Protein AF-0000000072780002 (afdb_homodimer)

Sequence (198 aa):
MPEMTENETPTKKQHRKKNRETHNAVERHRKKKINAGINRIGELIPCSPALKQSKNMILDQAFKYITELKRQNDELLQIMLDRFYSTWIFQLGESRERIMPEMTENETPTKKQHRKKNRETHNAVERHRKKKINAGINRIGELIPCSPALKQSKNMILDQAFKYITELKRQNDELLQIMLDRFYSTWIFQLGESRERI

Radius of gyration: 30.8 Å; Cα contacts (8 Å, |Δi|>4): 95; chains: 2; bounding box: 39×111×78 Å

InterPro domains:
  IPR011598 Myc-type, basic helix-loop-helix (bHLH) domain [PF00010] (20-70)
  IPR011598 Myc-type, basic helix-loop-helix (bHLH) domain [PS50888] (18-69)
  IPR011598 Myc-type, basic helix-loop-helix (bHLH) domain [SM00353] (24-75)
  IPR036638 Helix-loop-helix DNA-binding domain superfamily [G3DSA:4.10.280.10] (17-84)
  IPR036638 Helix-loop-helix DNA-binding domain superfamily [SSF47459] (10-78)
  IPR048064 Upstream transcription factor 3, basic helix-loop-helix domain [cd18910] (15-78)
  IPR053252 Epithelial-mesenchymal transition regulator [PTHR46970] (1-77)

Foldseek 3Di:
DPPPPPPQDPVRVVVVVVVVVVVVVVVVVVVVVVVVVLVVLLVVQVVRPVVPDDSVVSVVSSVVVVVVVVVVVVVVVVVVVVVVVVVVVVVVVVVVVVD/DPPPPPPQDPVRVVVVVVVVVVVVVVVVVVVVVVVVVLVVLLVVQVVRPVVPDDSVVSVVSSVVVVVVVVVVVVVVVVVVVVVVVVVVVVVVVVVVVVD

Secondary structure (DSSP, 8-state):
---------HHHHHHHHHHHHHHHHHHHHHHHHHHHHHHHHHHHSTT--GGGS-HHHHHHHHHHHHHHHHHHHHHHHHHHHHHHHHHHHHHHHHHHHT-/---------HHHHHHHHHHHHHHHHHHHHHHHHHHHHHHHHHHHSTT--GGG--HHHHHHHHHHHHHHHHHHHHHHHHHHHHHHHHHHHHHHHHHHHT-

pLDDT: mean 85.34, std 14.93, range [43.28, 97.69]

Structure (mmCIF, N/CA/C/O backbone):
data_AF-0000000072780002-model_v1
#
loop_
_entity.id
_entity.type
_entity.pdbx_description
1 polymer 'Upstream transcription factor family member 3'
#
loop_
_atom_site.group_PDB
_atom_site.id
_atom_site.type_symbol
_atom_site.label_atom_id
_atom_site.label_alt_id
_atom_site.label_comp_id
_atom_site.label_asym_id
_atom_site.label_entity_id
_atom_site.label_seq_id
_atom_site.pdbx_PDB_ins_code
_atom_site.Cartn_x
_atom_site.Cartn_y
_atom_site.Cartn_z
_atom_site.occupancy
_atom_site.B_iso_or_equiv
_atom_site.auth_seq_id
_atom_site.auth_comp_id
_atom_site.auth_asym_id
_atom_site.auth_atom_id
_atom_site.pdbx_PDB_model_num
ATOM 1 N N . MET A 1 1 ? 4.992 40.312 42.844 1 43.34 1 MET A N 1
ATOM 2 C CA . MET A 1 1 ? 5.801 40.781 41.719 1 43.34 1 MET A CA 1
ATOM 3 C C . MET A 1 1 ? 5.039 40.625 40.406 1 43.34 1 MET A C 1
ATOM 5 O O . MET A 1 1 ? 4.449 39.562 40.125 1 43.34 1 MET A O 1
ATOM 9 N N . PRO A 1 2 ? 4.43 41.656 39.75 1 52.88 2 PRO A N 1
ATOM 10 C CA . PRO A 1 2 ? 3.607 41.438 38.531 1 52.88 2 PRO A CA 1
ATOM 11 C C . PRO A 1 2 ? 4.258 40.5 37.531 1 52.88 2 PRO A C 1
ATOM 13 O O . PRO A 1 2 ? 5.48 40.344 37.531 1 52.88 2 PRO A O 1
ATOM 16 N N . GLU A 1 3 ? 3.75 39.406 37.156 1 48.47 3 GLU A N 1
ATOM 17 C CA . GLU A 1 3 ? 4.25 38.531 36.094 1 48.47 3 GLU A CA 1
ATOM 18 C C . GLU A 1 3 ? 4.758 39.312 34.906 1 48.47 3 GLU A C 1
ATOM 20 O O . GLU A 1 3 ? 3.982 40 34.219 1 48.47 3 GLU A O 1
ATOM 25 N N . MET A 1 4 ? 5.883 40.125 34.906 1 49.5 4 MET A N 1
ATOM 26 C CA . MET A 1 4 ? 6.527 41.031 33.969 1 49.5 4 MET A CA 1
ATOM 27 C C . MET A 1 4 ? 6.465 40.469 32.562 1 49.5 4 MET A C 1
ATOM 29 O O . MET A 1 4 ? 6.898 39.344 32.312 1 49.5 4 MET A O 1
ATOM 33 N N . THR A 1 5 ? 5.41 40.594 31.812 1 55.03 5 THR A N 1
ATOM 34 C CA . THR A 1 5 ? 5.414 40.375 30.375 1 55.03 5 THR A CA 1
ATOM 35 C C . THR A 1 5 ? 6.797 40.625 29.781 1 55.03 5 THR A C 1
ATOM 37 O O . THR A 1 5 ? 7.258 41.781 29.734 1 55.03 5 THR A O 1
ATOM 40 N N . GLU A 1 6 ? 7.84 40.031 30.234 1 56.16 6 GLU A N 1
ATOM 41 C CA . GLU A 1 6 ? 9.234 40.188 29.828 1 56.16 6 GLU A CA 1
ATOM 42 C C . GLU A 1 6 ? 9.344 40.5 28.344 1 56.16 6 GLU A C 1
ATOM 44 O O . GLU A 1 6 ? 8.836 39.781 27.5 1 56.16 6 GLU A O 1
ATOM 49 N N . ASN A 1 7 ? 9.188 41.688 27.906 1 61.66 7 ASN A N 1
ATOM 50 C CA . ASN A 1 7 ? 9.453 42.281 26.594 1 61.66 7 ASN A CA 1
ATOM 51 C C . ASN A 1 7 ? 10.625 41.562 25.906 1 61.66 7 ASN A C 1
ATOM 53 O O . ASN A 1 7 ? 11.758 41.625 26.406 1 61.66 7 ASN A O 1
ATOM 57 N N . GLU A 1 8 ? 10.477 40.594 25.438 1 71.56 8 GLU A N 1
ATOM 58 C CA . GLU A 1 8 ? 11.539 39.938 24.688 1 71.56 8 GLU A CA 1
ATOM 59 C C . GLU A 1 8 ? 12.336 40.906 23.844 1 71.56 8 GLU A C 1
ATOM 61 O O . GLU A 1 8 ? 11.773 41.844 23.266 1 71.56 8 GLU A O 1
ATOM 66 N N . THR A 1 9 ? 13.594 41.031 24.125 1 80.94 9 THR A N 1
ATOM 67 C CA . THR A 1 9 ? 14.5 41.844 23.344 1 80.94 9 THR A CA 1
ATOM 68 C C . THR A 1 9 ? 14.25 41.656 21.844 1 80.94 9 THR A C 1
ATOM 70 O O . THR A 1 9 ? 13.836 40.562 21.422 1 80.94 9 THR A O 1
ATOM 73 N N . PRO A 1 10 ? 14.242 42.719 21.125 1 87.38 10 PRO A N 1
ATOM 74 C CA . PRO A 1 10 ? 14.055 42.594 19.688 1 87.38 10 PRO A CA 1
ATOM 75 C C . PRO A 1 10 ? 14.852 41.469 19.062 1 87.38 10 PRO A C 1
ATOM 77 O O . PRO A 1 10 ? 14.383 40.812 18.125 1 87.38 10 PRO A O 1
ATOM 80 N N . THR A 1 11 ? 16.141 41.281 19.531 1 83.19 11 THR A N 1
ATOM 81 C CA . THR A 1 11 ? 16.969 40.188 19.016 1 83.19 11 THR A CA 1
ATOM 82 C C . THR A 1 11 ? 16.359 38.844 19.328 1 83.19 11 THR A C 1
ATOM 84 O O . THR A 1 11 ? 16.344 37.938 18.469 1 83.19 11 THR A O 1
ATOM 87 N N . LYS A 1 12 ? 15.922 38.812 20.547 1 86.44 12 LYS A N 1
ATOM 88 C CA . LYS A 1 12 ? 15.312 37.531 20.953 1 86.44 12 LYS A CA 1
ATOM 89 C C . LYS A 1 12 ? 14.039 37.281 20.156 1 86.44 12 LYS A C 1
ATOM 91 O O . LYS A 1 12 ? 13.766 36.125 19.781 1 86.44 12 LYS A O 1
ATOM 96 N N . LYS A 1 13 ? 13.367 38.312 19.875 1 87.38 13 LYS A N 1
ATOM 97 C CA . LYS A 1 13 ? 12.156 38.188 19.078 1 87.38 13 LYS A CA 1
ATOM 98 C C . LYS A 1 13 ? 12.469 37.75 17.656 1 87.38 13 LYS A C 1
ATOM 100 O O . LYS A 1 13 ? 11.766 36.906 17.078 1 87.38 13 LYS A O 1
ATOM 105 N N . GLN A 1 14 ? 13.562 38.281 17.047 1 89.5 14 GLN A N 1
ATOM 106 C CA . GLN A 1 14 ? 13.992 37.938 15.695 1 89.5 14 GLN A CA 1
ATOM 107 C C . GLN A 1 14 ? 14.438 36.469 15.625 1 89.5 14 GLN A C 1
ATOM 109 O O . GLN A 1 14 ? 14.164 35.781 14.641 1 89.5 14 GLN A O 1
ATOM 114 N N . HIS A 1 15 ? 15.109 36.031 16.641 1 89.56 15 HIS A N 1
ATOM 115 C CA . HIS A 1 15 ? 15.562 34.656 16.688 1 89.56 15 HIS A CA 1
ATOM 116 C C . HIS A 1 15 ? 14.375 33.688 16.75 1 89.56 15 HIS A C 1
ATOM 118 O O . HIS A 1 15 ? 14.383 32.656 16.094 1 89.56 15 HIS A O 1
ATOM 124 N N . ARG A 1 16 ? 13.523 34 17.484 1 92.38 16 ARG A N 1
ATOM 125 C CA . ARG A 1 16 ? 12.336 33.156 17.609 1 92.38 16 ARG A CA 1
ATOM 126 C C . ARG A 1 16 ? 11.594 33.062 16.281 1 92.38 16 ARG A C 1
ATOM 128 O O . ARG A 1 16 ? 11.102 32 15.914 1 92.38 16 ARG A O 1
ATOM 135 N N . LYS A 1 17 ? 11.57 34.188 15.688 1 93.06 17 LYS A N 1
ATOM 136 C CA . LYS A 1 17 ? 10.898 34.219 14.391 1 93.06 17 LYS A CA 1
ATOM 137 C C . LYS A 1 17 ? 11.625 33.312 13.391 1 93.06 17 LYS A C 1
ATOM 139 O O . LYS A 1 17 ? 10.984 32.562 12.648 1 93.06 17 LYS A O 1
ATOM 144 N N . LYS A 1 18 ? 12.805 33.375 13.352 1 94.31 18 LYS A N 1
ATOM 145 C CA . LYS A 1 18 ? 13.602 32.562 12.438 1 94.31 18 LYS A CA 1
ATOM 146 C C . LYS A 1 18 ? 13.445 31.078 12.742 1 94.31 18 LYS A C 1
ATOM 148 O O . LYS A 1 18 ? 13.32 30.25 11.828 1 94.31 18 LYS A O 1
ATOM 153 N N . ASN A 1 19 ? 13.477 30.688 13.906 1 94.5 19 ASN A N 1
ATOM 154 C CA . ASN A 1 19 ? 13.297 29.297 14.328 1 94.5 19 ASN A CA 1
ATOM 155 C C . ASN A 1 19 ? 11.93 28.766 13.922 1 94.5 19 ASN A C 1
ATOM 157 O O . ASN A 1 19 ? 11.82 27.609 13.492 1 94.5 19 ASN A O 1
ATOM 161 N N . ARG A 1 20 ? 10.992 29.688 14.117 1 95.56 20 ARG A N 1
ATOM 162 C CA . ARG A 1 20 ? 9.633 29.312 13.75 1 95.56 20 ARG A CA 1
ATOM 163 C C . ARG A 1 20 ? 9.531 29.031 12.25 1 95.56 20 ARG A C 1
ATOM 165 O O . ARG A 1 20 ? 8.875 28.062 11.836 1 95.56 20 ARG A O 1
ATOM 172 N N . GLU A 1 21 ? 10.07 29.797 11.508 1 96.31 21 GLU A N 1
ATOM 173 C CA . GLU A 1 21 ? 10.07 29.641 10.055 1 96.31 21 GLU A CA 1
ATOM 174 C C . GLU A 1 21 ? 10.758 28.344 9.633 1 96.31 21 GLU A C 1
ATOM 176 O O . GLU A 1 21 ? 10.281 27.656 8.734 1 96.31 21 GLU A O 1
ATOM 181 N N . THR A 1 22 ? 11.828 28.031 10.227 1 97 22 THR A N 1
ATOM 182 C CA . THR A 1 22 ? 12.547 26.797 9.945 1 97 22 THR A CA 1
ATOM 183 C C . THR A 1 22 ? 11.695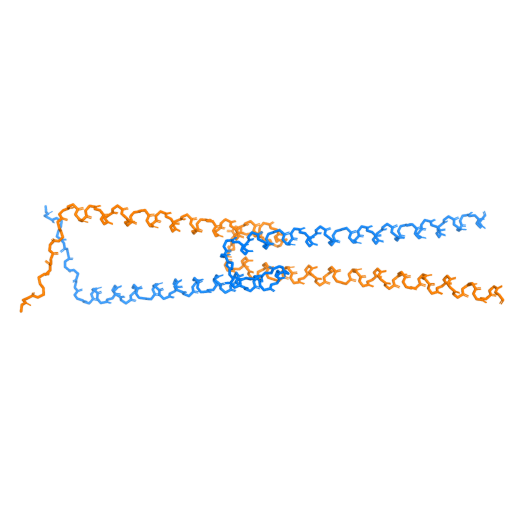 25.578 10.281 1 97 22 THR A C 1
ATOM 185 O O . THR A 1 22 ? 11.625 24.625 9.508 1 97 22 THR A O 1
ATOM 188 N N . HIS A 1 23 ? 11.102 25.562 11.422 1 97 23 HIS A N 1
ATOM 189 C CA . HIS A 1 23 ? 10.227 24.469 11.844 1 97 23 HIS A CA 1
ATOM 190 C C . HIS A 1 23 ? 9.07 24.281 10.867 1 97 23 HIS A C 1
ATOM 192 O O . HIS A 1 23 ? 8.758 23.156 10.477 1 97 23 HIS A O 1
ATOM 198 N N . ASN A 1 24 ? 8.531 25.422 10.523 1 97.12 24 ASN A N 1
ATOM 199 C CA . ASN A 1 24 ? 7.426 25.375 9.578 1 97.12 24 ASN A CA 1
ATOM 200 C C . ASN A 1 24 ? 7.852 24.766 8.242 1 97.12 24 ASN A C 1
ATOM 202 O O . ASN A 1 24 ? 7.102 24 7.641 1 97.12 24 ASN A O 1
ATOM 206 N N . ALA A 1 25 ? 8.969 25.109 7.828 1 97.69 25 ALA A N 1
ATOM 207 C CA . ALA A 1 25 ? 9.5 24.578 6.578 1 97.69 25 ALA A CA 1
ATOM 208 C C . ALA A 1 25 ? 9.688 23.062 6.668 1 97.69 25 ALA A C 1
ATOM 210 O O . ALA A 1 25 ? 9.406 22.328 5.715 1 97.69 25 ALA A O 1
ATOM 211 N N . VAL A 1 26 ? 10.242 22.531 7.75 1 97.44 26 VAL A N 1
ATOM 212 C CA . VAL A 1 26 ? 10.461 21.109 7.977 1 97.44 26 VAL A CA 1
ATOM 213 C C . VAL A 1 26 ? 9.125 20.359 7.957 1 97.44 26 VAL A C 1
ATOM 215 O O . VAL A 1 26 ? 9 19.312 7.336 1 97.44 26 VAL A O 1
ATOM 218 N N . GLU A 1 27 ? 8.148 20.922 8.5 1 96.19 27 GLU A N 1
ATOM 219 C CA . GLU A 1 27 ? 6.824 20.312 8.555 1 96.19 27 GLU A CA 1
ATOM 220 C C . GLU A 1 27 ? 6.172 20.297 7.176 1 96.19 27 GLU A C 1
ATOM 222 O O . GLU A 1 27 ? 5.504 19.328 6.812 1 96.19 27 GLU A O 1
ATOM 227 N N . ARG A 1 28 ? 6.348 21.406 6.438 1 97 28 ARG A N 1
ATOM 228 C CA . ARG A 1 28 ? 5.848 21.438 5.066 1 97 28 ARG A CA 1
ATOM 229 C C . ARG A 1 28 ? 6.477 20.344 4.219 1 97 28 ARG A C 1
ATOM 231 O O . ARG A 1 28 ? 5.797 19.703 3.414 1 97 28 ARG A O 1
ATOM 238 N N . HIS A 1 29 ? 7.699 20.109 4.484 1 97.44 29 HIS A N 1
ATOM 239 C CA . HIS A 1 29 ? 8.422 19.078 3.75 1 97.44 29 HIS A CA 1
ATOM 240 C C . HIS A 1 29 ? 7.918 17.688 4.113 1 97.44 29 HIS A C 1
ATOM 242 O O . HIS A 1 29 ? 7.727 16.844 3.238 1 97.44 29 HIS A O 1
ATOM 248 N N . ARG A 1 30 ? 7.785 17.359 5.293 1 96.12 30 ARG A N 1
ATOM 249 C CA . ARG A 1 30 ? 7.27 16.078 5.766 1 96.12 30 ARG A CA 1
ATOM 250 C C . ARG A 1 30 ? 5.895 15.781 5.172 1 96.12 30 ARG A C 1
ATOM 252 O O . ARG A 1 30 ? 5.641 14.68 4.688 1 96.12 30 ARG A O 1
ATOM 259 N N . LYS A 1 31 ? 5.039 16.859 5.211 1 96.12 31 LYS A N 1
ATOM 260 C CA . LYS A 1 31 ? 3.693 16.703 4.668 1 96.12 31 LYS A CA 1
ATOM 261 C C . LYS A 1 31 ? 3.736 16.391 3.178 1 96.12 31 LYS A C 1
ATOM 263 O O . LYS A 1 31 ? 2.977 15.547 2.695 1 96.12 31 LYS A O 1
ATOM 268 N N . LYS A 1 32 ? 4.582 17.047 2.473 1 97.38 32 LYS A N 1
ATOM 269 C CA . LYS A 1 32 ? 4.738 16.828 1.038 1 97.38 32 LYS A CA 1
ATOM 270 C C . LYS A 1 32 ? 5.191 15.391 0.752 1 97.38 32 LYS A C 1
ATOM 272 O O . LYS A 1 32 ? 4.707 14.758 -0.189 1 97.38 32 LYS A O 1
ATOM 277 N N . LYS A 1 33 ? 6.082 14.883 1.592 1 96.75 33 LYS A N 1
ATOM 278 C CA . LYS A 1 33 ? 6.598 13.531 1.419 1 96.75 33 LYS A CA 1
ATOM 279 C C . LYS A 1 33 ? 5.508 12.492 1.649 1 96.75 33 LYS A C 1
ATOM 281 O O . LYS A 1 33 ? 5.398 11.516 0.898 1 96.75 33 LYS A O 1
ATOM 286 N N . ILE A 1 34 ? 4.82 12.703 2.598 1 96.62 34 ILE A N 1
ATOM 287 C CA . ILE A 1 34 ? 3.729 11.789 2.922 1 96.62 34 ILE A CA 1
ATOM 288 C C . ILE A 1 34 ? 2.713 11.773 1.781 1 96.62 34 ILE A C 1
ATOM 290 O O . ILE A 1 34 ? 2.273 10.703 1.35 1 96.62 34 ILE A O 1
ATOM 294 N N . ASN A 1 35 ? 2.381 13.008 1.345 1 94.88 35 ASN A N 1
ATOM 295 C CA . ASN A 1 35 ? 1.44 13.117 0.236 1 94.88 35 ASN A CA 1
ATOM 296 C C . ASN A 1 35 ? 1.968 12.422 -1.019 1 94.88 35 ASN A C 1
ATOM 298 O O . ASN A 1 35 ? 1.218 11.742 -1.716 1 94.88 35 ASN A O 1
ATOM 302 N N . ALA A 1 36 ? 3.178 12.594 -1.286 1 96.38 36 ALA A N 1
ATOM 303 C CA . ALA A 1 36 ? 3.805 11.961 -2.445 1 96.38 36 ALA A CA 1
ATOM 304 C C . ALA A 1 36 ? 3.789 10.445 -2.32 1 96.38 36 ALA A C 1
ATOM 306 O O . ALA A 1 36 ? 3.535 9.734 -3.299 1 96.38 36 ALA A O 1
ATOM 307 N N . GLY A 1 37 ? 4.074 9.992 -1.11 1 95.88 37 GLY A N 1
ATOM 308 C CA . GLY A 1 37 ? 4.051 8.562 -0.867 1 95.88 37 GLY A CA 1
ATOM 309 C C . GLY A 1 37 ? 2.686 7.941 -1.085 1 95.88 37 GLY A C 1
ATOM 310 O O . GLY A 1 37 ? 2.568 6.887 -1.715 1 95.88 37 GLY A O 1
ATOM 311 N N . ILE A 1 38 ? 1.729 8.57 -0.625 1 95.69 38 ILE A N 1
ATOM 312 C CA . ILE A 1 38 ? 0.366 8.07 -0.787 1 95.69 38 ILE A CA 1
ATOM 313 C C . ILE A 1 38 ? -0.006 8.062 -2.268 1 95.69 38 ILE A C 1
ATOM 315 O O . ILE A 1 38 ? -0.593 7.094 -2.76 1 95.69 38 ILE A O 1
ATOM 319 N N . ASN A 1 39 ? 0.319 9.125 -2.965 1 92.94 39 ASN A N 1
ATOM 320 C CA . ASN A 1 39 ? 0.003 9.219 -4.387 1 92.94 39 ASN A CA 1
ATOM 321 C C . ASN A 1 39 ? 0.699 8.125 -5.188 1 92.94 39 ASN A C 1
ATOM 323 O O . ASN A 1 39 ? 0.11 7.555 -6.109 1 92.94 39 ASN A O 1
ATOM 327 N N . ARG A 1 40 ? 1.939 7.848 -4.855 1 93.56 40 ARG A N 1
ATOM 328 C CA . ARG A 1 40 ? 2.691 6.793 -5.527 1 93.56 40 ARG A CA 1
ATOM 329 C C . ARG A 1 40 ? 2.004 5.441 -5.371 1 93.56 40 ARG A C 1
ATOM 331 O O . ARG A 1 40 ? 1.935 4.66 -6.32 1 93.56 40 ARG A O 1
ATOM 338 N N . ILE A 1 41 ? 1.54 5.258 -4.207 1 94.75 41 ILE A N 1
ATOM 339 C CA . ILE A 1 41 ? 0.829 4.016 -3.936 1 94.75 41 ILE A CA 1
ATOM 340 C C . ILE A 1 41 ? -0.475 3.979 -4.73 1 94.75 41 ILE A C 1
ATOM 342 O O . ILE A 1 41 ? -0.866 2.93 -5.246 1 94.75 41 ILE A O 1
ATOM 346 N N . GLY A 1 42 ? -1.11 5.133 -4.762 1 93.75 42 GLY A N 1
ATOM 347 C CA . GLY A 1 42 ? -2.336 5.238 -5.535 1 93.75 42 GLY A CA 1
ATOM 348 C C . GLY A 1 42 ? -2.154 4.863 -6.996 1 93.75 42 GLY A C 1
ATOM 349 O O . GLY A 1 42 ? -3.08 4.359 -7.633 1 93.75 42 GLY A O 1
ATOM 350 N N . GLU A 1 43 ? -1.044 5.047 -7.562 1 92.44 43 GLU A N 1
ATOM 351 C CA . GLU A 1 43 ? -0.748 4.758 -8.961 1 92.44 43 GLU A CA 1
ATOM 3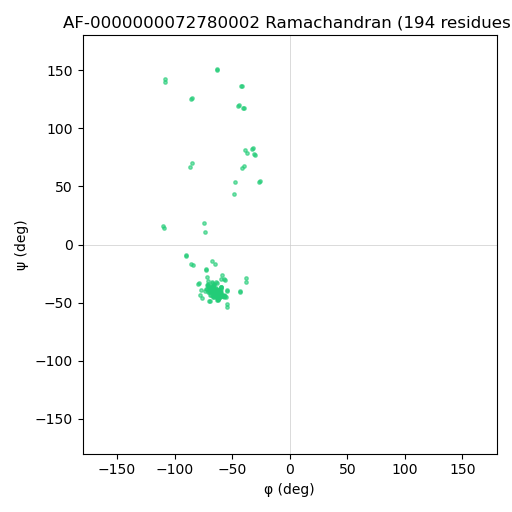52 C C . GLU A 1 43 ? -0.639 3.258 -9.203 1 92.44 43 GLU A C 1
ATOM 354 O O . GLU A 1 43 ? -0.769 2.795 -10.344 1 92.44 43 GLU A O 1
ATOM 359 N N . LEU A 1 44 ? -0.376 2.484 -8.164 1 92.19 44 LEU A N 1
ATOM 360 C CA . LEU A 1 44 ? -0.188 1.045 -8.297 1 92.19 44 LEU A CA 1
ATOM 361 C C . LEU A 1 44 ? -1.528 0.317 -8.281 1 92.19 44 LEU A C 1
ATOM 363 O O . LEU A 1 44 ? -1.609 -0.854 -8.656 1 92.19 44 LEU A O 1
ATOM 367 N N . ILE A 1 45 ? -2.523 1.037 -7.793 1 90.38 45 ILE A N 1
ATOM 368 C CA . ILE A 1 45 ? -3.811 0.383 -7.586 1 90.38 45 ILE A CA 1
ATOM 369 C C . ILE A 1 45 ? -4.617 0.404 -8.883 1 90.38 45 ILE A C 1
ATOM 371 O O . ILE A 1 45 ? -4.691 1.434 -9.555 1 90.38 45 ILE A O 1
ATOM 375 N N . PRO A 1 46 ? -5.098 -0.812 -9.375 1 83.75 46 PRO A N 1
ATOM 376 C CA . PRO A 1 46 ? -5.797 -0.91 -10.656 1 83.75 46 PRO A CA 1
ATOM 377 C C . PRO A 1 46 ? -6.992 0.037 -10.75 1 83.75 46 PRO A C 1
ATOM 379 O O . PRO A 1 46 ? -7.32 0.517 -11.836 1 83.75 46 PRO A O 1
ATOM 382 N N . CYS A 1 47 ? -7.934 0.077 -9.906 1 66.06 47 CYS A N 1
ATOM 383 C CA . CYS A 1 47 ? -9.117 0.914 -10.086 1 66.06 47 CYS A CA 1
ATOM 384 C C . CYS A 1 47 ? -8.789 2.379 -9.828 1 66.06 47 CYS A C 1
ATOM 386 O O . CYS A 1 47 ? -9.672 3.162 -9.469 1 66.06 47 CYS A O 1
ATOM 388 N N . SER A 1 48 ? -7.516 2.896 -9.828 1 59.41 48 SER A N 1
ATOM 389 C CA . SER A 1 48 ? -7.336 4.094 -9.016 1 59.41 48 SER A CA 1
ATOM 390 C C . SER A 1 48 ? -7.711 5.352 -9.789 1 59.41 48 SER A C 1
ATOM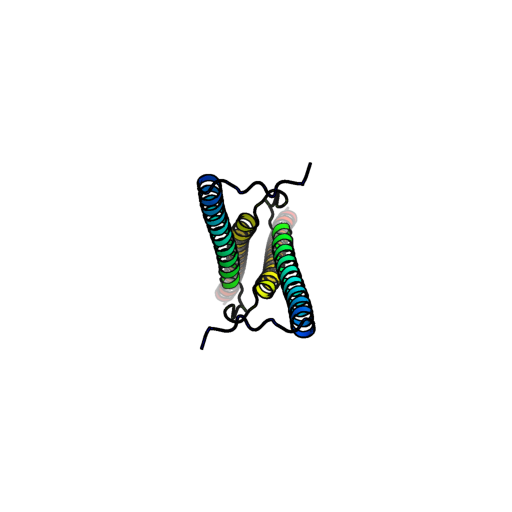 392 O O . SER A 1 48 ? -7.051 5.703 -10.773 1 59.41 48 SER A O 1
ATOM 394 N N . PRO A 1 49 ? -8.914 5.844 -10.219 1 60.5 49 PRO A N 1
ATOM 395 C CA . PRO A 1 49 ? -9.008 7.27 -10.547 1 60.5 49 PRO A CA 1
ATOM 396 C C . PRO A 1 49 ? -8.414 8.164 -9.461 1 60.5 49 PRO A C 1
ATOM 398 O O . PRO A 1 49 ? -8.961 9.227 -9.156 1 60.5 49 PRO A O 1
ATOM 401 N N . ALA A 1 50 ? -7.285 7.766 -8.977 1 56.78 50 ALA A N 1
ATOM 402 C CA . ALA A 1 50 ? -6.641 8.375 -7.812 1 56.78 50 ALA A CA 1
ATOM 403 C C . ALA A 1 50 ? -6.828 9.891 -7.812 1 56.78 50 ALA A C 1
ATOM 405 O O . ALA A 1 50 ? -6.934 10.508 -6.75 1 56.78 50 ALA A O 1
ATOM 406 N N . LEU A 1 51 ? -6.879 10.414 -9.047 1 59.25 51 LEU A N 1
ATOM 407 C CA . LEU A 1 51 ? -6.875 11.867 -9.078 1 59.25 51 LEU A CA 1
ATOM 408 C C . LEU A 1 51 ? -8.055 12.43 -8.297 1 59.25 51 LEU A C 1
ATOM 410 O O . LEU A 1 51 ? -7.945 13.492 -7.672 1 59.25 51 LEU A O 1
ATOM 414 N N . LYS A 1 52 ? -9.109 11.586 -8.242 1 64.31 52 LYS A N 1
ATOM 415 C CA . LYS A 1 52 ? -10.297 12.148 -7.602 1 64.31 52 LYS A CA 1
ATOM 416 C C . LYS A 1 52 ? -10.539 11.5 -6.242 1 64.31 52 LYS A C 1
ATOM 418 O O . LYS A 1 52 ? -11.445 11.906 -5.508 1 64.31 52 LYS A O 1
ATOM 423 N N . GLN A 1 53 ? -9.445 10.812 -5.828 1 75.5 53 GLN A N 1
ATOM 424 C CA . GLN A 1 53 ? -9.734 10.086 -4.598 1 75.5 53 GLN A CA 1
ATOM 425 C C . GLN A 1 53 ? -9.031 10.719 -3.402 1 75.5 53 GLN A C 1
ATOM 427 O O . GLN A 1 53 ? -7.945 11.289 -3.547 1 75.5 53 GLN A O 1
ATOM 432 N N . SER A 1 54 ? -9.836 10.672 -2.291 1 90 54 SER A N 1
ATOM 433 C CA . SER A 1 54 ? -9.242 11.148 -1.044 1 90 54 SER A CA 1
ATOM 434 C C . SER A 1 54 ? -8.055 10.273 -0.631 1 90 54 SER A C 1
ATOM 436 O O . SER A 1 54 ? -7.961 9.117 -1.039 1 90 54 SER A O 1
ATOM 438 N N . LYS A 1 55 ? -7.184 10.961 0.03 1 92.75 55 LYS A N 1
ATOM 439 C CA . LYS A 1 55 ? -6.008 10.25 0.526 1 92.75 55 LYS A CA 1
ATOM 440 C C . LYS A 1 55 ? -6.414 9.039 1.361 1 92.75 55 LYS A C 1
ATOM 442 O O . LYS A 1 55 ? -5.793 7.98 1.271 1 92.75 55 LYS A O 1
ATOM 447 N N . ASN A 1 56 ? -7.453 9.305 2.117 1 92.69 56 ASN A N 1
ATOM 448 C CA . ASN A 1 56 ? -7.938 8.203 2.947 1 92.69 56 ASN A CA 1
ATOM 449 C C . ASN A 1 56 ? -8.445 7.043 2.102 1 92.69 56 ASN A C 1
ATOM 451 O O . ASN A 1 56 ? -8.273 5.879 2.465 1 92.69 56 ASN A O 1
ATOM 455 N N . MET A 1 57 ? -9.102 7.32 1.056 1 92.25 57 MET A N 1
ATOM 456 C CA . MET A 1 57 ? -9.633 6.289 0.169 1 92.25 57 MET A CA 1
ATOM 457 C C . MET A 1 57 ? -8.5 5.516 -0.504 1 92.25 57 MET A C 1
ATOM 459 O O . MET A 1 57 ? -8.578 4.293 -0.651 1 92.25 57 MET A O 1
ATOM 463 N N . ILE A 1 58 ? -7.496 6.211 -0.866 1 94.31 58 ILE A N 1
ATOM 464 C CA . ILE A 1 58 ? -6.34 5.562 -1.476 1 94.31 58 ILE A CA 1
ATOM 465 C C . ILE A 1 58 ? -5.723 4.574 -0.488 1 94.31 58 ILE A C 1
ATOM 467 O O . ILE A 1 58 ? -5.402 3.441 -0.853 1 94.31 58 ILE A O 1
ATOM 471 N N . LEU A 1 59 ? -5.645 4.992 0.705 1 95.44 59 LEU A N 1
ATOM 472 C CA . LEU A 1 59 ? -5.055 4.148 1.735 1 95.44 59 LEU A CA 1
ATOM 473 C C . LEU A 1 59 ? -5.918 2.916 1.988 1 95.44 59 LEU A C 1
ATOM 475 O O . LEU A 1 59 ? -5.398 1.812 2.158 1 95.44 59 LEU A O 1
ATOM 479 N N . ASP A 1 60 ? -7.188 3.107 1.989 1 94.44 60 ASP A N 1
ATOM 480 C CA . ASP A 1 60 ? -8.117 1.994 2.17 1 94.44 60 ASP A CA 1
ATOM 481 C C . ASP A 1 60 ? -8.008 1.001 1.014 1 94.44 60 ASP A C 1
ATOM 483 O O . ASP A 1 60 ? -8.016 -0.213 1.229 1 94.44 60 ASP A O 1
ATOM 487 N N . GLN A 1 61 ? -7.953 1.504 -0.145 1 93.88 61 GLN A N 1
ATOM 488 C CA . GLN A 1 61 ? -7.848 0.662 -1.332 1 93.88 61 GLN A CA 1
ATOM 489 C C . GLN A 1 61 ? -6.508 -0.068 -1.373 1 93.88 61 GLN A C 1
ATOM 491 O O . GLN A 1 61 ? -6.438 -1.223 -1.798 1 93.88 61 GLN A O 1
ATOM 496 N N . ALA A 1 62 ? -5.531 0.649 -0.912 1 94.88 62 ALA A N 1
ATOM 497 C CA . ALA A 1 62 ? -4.215 0.017 -0.854 1 94.88 62 ALA A CA 1
ATOM 498 C C . ALA A 1 62 ? -4.227 -1.187 0.084 1 94.88 62 ALA A C 1
ATOM 500 O O . ALA A 1 62 ? -3.686 -2.244 -0.247 1 94.88 62 ALA A O 1
ATOM 501 N N . PHE A 1 63 ? -4.812 -1.012 1.201 1 96.44 63 PHE A N 1
ATOM 502 C CA . PHE A 1 63 ? -4.922 -2.098 2.168 1 96.44 63 PHE A CA 1
ATOM 503 C C . PHE A 1 63 ? -5.625 -3.301 1.55 1 96.44 63 PHE A C 1
ATOM 505 O O . PHE A 1 63 ? -5.152 -4.434 1.675 1 96.44 63 PHE A O 1
ATOM 512 N N . LYS A 1 64 ? -6.668 -3.09 0.858 1 95.75 64 LYS A N 1
ATOM 513 C CA . LYS A 1 64 ? -7.434 -4.16 0.221 1 95.75 64 LYS A CA 1
ATOM 514 C C . LYS A 1 64 ? -6.617 -4.832 -0.88 1 95.75 64 LYS A C 1
ATOM 516 O O . LYS A 1 64 ? -6.594 -6.062 -0.979 1 95.75 64 LYS A O 1
ATOM 521 N N . TYR A 1 65 ? -6.023 -4.008 -1.614 1 95.88 65 TYR A N 1
ATOM 522 C CA . TYR A 1 65 ? -5.266 -4.504 -2.758 1 95.88 65 TYR A CA 1
ATOM 523 C C . TYR A 1 65 ? -4.113 -5.391 -2.305 1 95.88 65 TYR A C 1
ATOM 525 O O . TYR A 1 65 ? -3.883 -6.461 -2.873 1 95.88 65 TYR A O 1
ATOM 533 N N . ILE A 1 66 ? -3.414 -4.957 -1.331 1 96.19 66 ILE A N 1
ATOM 534 C CA . ILE A 1 66 ? -2.301 -5.734 -0.8 1 96.19 66 ILE A CA 1
ATOM 535 C C . ILE A 1 66 ? -2.812 -7.078 -0.281 1 96.19 66 ILE A C 1
ATOM 537 O O . ILE A 1 66 ? -2.217 -8.125 -0.555 1 96.19 66 ILE A O 1
ATOM 541 N N . THR A 1 67 ? -3.871 -7.055 0.421 1 97 67 THR A N 1
ATOM 542 C CA . THR A 1 67 ? -4.465 -8.266 0.973 1 97 67 THR A CA 1
ATOM 543 C C . THR A 1 67 ? -4.867 -9.227 -0.142 1 97 67 THR A C 1
ATOM 545 O O . THR A 1 67 ? -4.617 -10.43 -0.05 1 97 67 THR A O 1
ATOM 548 N N . GLU A 1 68 ? -5.391 -8.656 -1.175 1 96 68 GLU A N 1
ATOM 549 C CA . GLU A 1 68 ? -5.816 -9.461 -2.318 1 96 68 GLU A CA 1
ATOM 550 C C . GLU A 1 68 ? -4.617 -10.055 -3.049 1 96 68 GLU A C 1
ATOM 552 O O . GLU A 1 68 ? -4.637 -11.227 -3.434 1 96 68 GLU A O 1
ATOM 557 N N . LEU A 1 69 ? -3.666 -9.266 -3.215 1 95.56 69 LEU A N 1
ATOM 558 C CA . LEU A 1 69 ? -2.465 -9.734 -3.895 1 95.56 69 LEU A CA 1
ATOM 559 C C . LEU A 1 69 ? -1.818 -10.883 -3.119 1 95.56 69 LEU A C 1
ATOM 561 O O . LEU A 1 69 ? -1.354 -11.852 -3.717 1 95.56 69 LEU A O 1
ATOM 565 N N . LYS A 1 70 ? -1.779 -10.711 -1.847 1 95.69 70 LYS A N 1
ATOM 566 C CA . LYS A 1 70 ? -1.218 -11.758 -0.995 1 95.69 70 LYS A CA 1
ATOM 567 C C . LYS A 1 70 ? -2.023 -13.047 -1.104 1 95.69 70 LYS A C 1
ATOM 569 O O . LYS A 1 70 ? -1.452 -14.133 -1.206 1 95.69 70 LYS A O 1
ATOM 574 N N . ARG A 1 71 ? -3.291 -12.859 -1.063 1 96.94 71 ARG A N 1
ATOM 575 C CA . ARG A 1 71 ? -4.18 -14.008 -1.173 1 96.94 71 ARG A CA 1
ATOM 576 C C . ARG A 1 71 ? -3.992 -14.719 -2.508 1 96.94 71 ARG A C 1
ATOM 578 O O . ARG A 1 71 ? -3.893 -15.945 -2.555 1 96.94 71 ARG A O 1
ATOM 585 N N . GLN A 1 72 ? -3.936 -13.969 -3.543 1 95.56 72 GLN A N 1
ATOM 586 C CA . GLN A 1 72 ? -3.752 -14.523 -4.879 1 95.56 72 GLN A CA 1
ATOM 587 C C . GLN A 1 72 ? -2.416 -15.25 -4.992 1 95.56 72 GLN A C 1
ATOM 589 O O . GLN A 1 72 ? -2.346 -16.344 -5.555 1 95.56 72 GLN A O 1
ATOM 594 N N . ASN A 1 73 ? -1.43 -14.57 -4.504 1 95.25 73 ASN A N 1
ATOM 595 C CA . ASN A 1 73 ? -0.101 -15.172 -4.512 1 95.25 73 ASN A CA 1
ATOM 596 C C . ASN A 1 73 ? -0.086 -16.5 -3.764 1 95.25 73 ASN A C 1
ATOM 598 O O . ASN A 1 73 ? 0.504 -17.484 -4.234 1 95.25 73 ASN A O 1
ATOM 602 N N . ASP A 1 74 ? -0.717 -16.531 -2.65 1 95 74 ASP A N 1
ATOM 603 C CA . ASP A 1 74 ? -0.788 -17.75 -1.848 1 95 74 ASP A CA 1
ATOM 604 C C . ASP A 1 74 ? -1.554 -18.844 -2.58 1 95 74 ASP A C 1
ATOM 606 O O . ASP A 1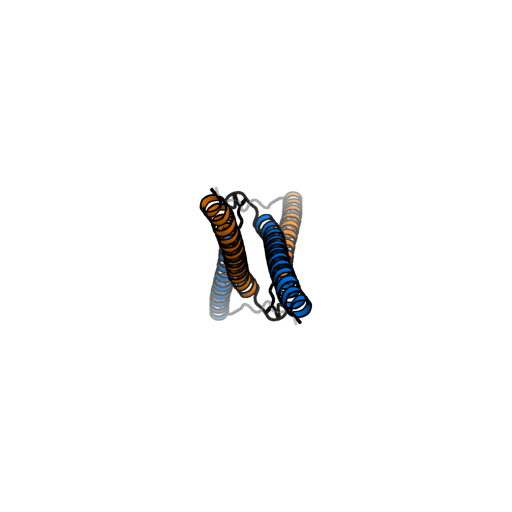 74 ? -1.151 -20.016 -2.559 1 95 74 ASP A O 1
ATOM 610 N N . GLU A 1 75 ? -2.592 -18.531 -3.225 1 95.81 75 GLU A N 1
ATOM 611 C CA . GLU A 1 75 ? -3.406 -19.5 -3.965 1 95.81 75 GLU A CA 1
ATOM 612 C C . GLU A 1 75 ? -2.633 -20.078 -5.141 1 95.81 75 GLU A C 1
ATOM 614 O O . GLU A 1 75 ? -2.689 -21.297 -5.383 1 95.81 75 GLU A O 1
ATOM 619 N N . LEU A 1 76 ? -1.963 -19.234 -5.797 1 94.44 76 LEU A N 1
ATOM 620 C CA . LEU A 1 76 ? -1.171 -19.703 -6.934 1 94.44 76 LEU A CA 1
ATOM 621 C C . LEU A 1 76 ? -0.065 -20.641 -6.48 1 94.44 76 LEU A C 1
ATOM 623 O O . LEU A 1 76 ? 0.2 -21.656 -7.137 1 94.44 76 LEU A O 1
ATOM 627 N N . LEU A 1 77 ? 0.485 -20.375 -5.426 1 93.94 77 LEU A N 1
ATOM 628 C CA . LEU A 1 77 ? 1.543 -21.219 -4.879 1 93.94 77 LEU A CA 1
ATOM 629 C C . LEU A 1 77 ? 0.99 -22.562 -4.445 1 93.94 77 LEU A C 1
ATOM 631 O O . LEU A 1 77 ? 1.631 -23.594 -4.656 1 93.94 77 LEU A O 1
ATOM 635 N N . GLN A 1 78 ? -0.153 -22.547 -3.943 1 95.62 78 GLN A N 1
ATOM 636 C CA . GLN A 1 78 ? -0.791 -23.781 -3.512 1 95.62 78 GLN A CA 1
ATOM 637 C C . GLN A 1 78 ? -1.136 -24.672 -4.707 1 95.62 78 GLN A C 1
ATOM 639 O O . GLN A 1 78 ? -0.974 -25.891 -4.648 1 95.62 78 GLN A O 1
ATOM 644 N N . ILE A 1 79 ? -1.56 -24.062 -5.68 1 93.81 79 ILE A N 1
ATOM 645 C CA . ILE A 1 79 ? -1.888 -24.797 -6.898 1 93.81 79 ILE A CA 1
ATOM 646 C C . ILE A 1 79 ? -0.627 -25.438 -7.469 1 93.81 79 ILE A C 1
ATOM 648 O O . ILE A 1 79 ? -0.646 -26.609 -7.859 1 93.81 79 ILE A O 1
ATOM 652 N N . MET A 1 80 ? 0.366 -24.703 -7.465 1 91 80 MET A N 1
ATOM 653 C CA . MET A 1 80 ? 1.631 -25.219 -7.988 1 91 80 MET A CA 1
ATOM 654 C C . MET A 1 80 ? 2.154 -26.359 -7.125 1 91 80 MET A C 1
ATOM 656 O O . MET A 1 80 ? 2.609 -27.375 -7.648 1 91 80 MET A O 1
ATOM 660 N N . LEU A 1 81 ? 2.02 -26.219 -5.895 1 92.06 81 LEU A N 1
ATOM 661 C CA . LEU A 1 81 ? 2.469 -27.234 -4.961 1 92.06 81 LEU A CA 1
ATOM 662 C C . LEU A 1 81 ? 1.637 -28.5 -5.105 1 92.06 81 LEU A C 1
ATOM 664 O O . LEU A 1 81 ? 2.18 -29.609 -5.113 1 92.06 81 LEU A O 1
ATOM 668 N N . ASP A 1 82 ? 0.407 -28.422 -5.344 1 91.88 82 ASP A N 1
ATOM 669 C CA . ASP A 1 82 ? -0.497 -29.547 -5.527 1 91.88 82 ASP A CA 1
ATOM 670 C C . ASP A 1 82 ? -0.197 -30.281 -6.832 1 91.88 82 ASP A C 1
ATOM 672 O O . ASP A 1 82 ? -0.235 -31.516 -6.879 1 91.88 82 ASP A O 1
ATOM 676 N N . ARG A 1 83 ? 0.085 -29.516 -7.789 1 87 83 ARG A N 1
ATOM 677 C CA . ARG A 1 83 ? 0.409 -30.094 -9.086 1 87 83 ARG A CA 1
ATOM 678 C C . ARG A 1 83 ? 1.727 -30.859 -9.023 1 87 83 ARG A C 1
ATOM 680 O O . ARG A 1 83 ? 1.844 -31.953 -9.586 1 87 83 ARG A O 1
ATOM 687 N N . PHE A 1 84 ? 2.633 -30.312 -8.281 1 85.94 84 PHE A N 1
ATOM 688 C CA . PHE A 1 84 ? 3.93 -30.953 -8.117 1 85.94 84 PHE A CA 1
ATOM 689 C C . PHE A 1 84 ? 3.795 -32.25 -7.309 1 85.94 84 PHE A C 1
ATOM 691 O O . PHE A 1 84 ? 4.422 -33.25 -7.629 1 85.94 84 PHE A O 1
ATOM 698 N N . TYR A 1 85 ? 2.973 -32.156 -6.398 1 86.69 85 TYR A N 1
ATOM 699 C CA . TYR A 1 85 ? 2.756 -33.312 -5.543 1 86.69 85 TYR A CA 1
ATOM 700 C C . TYR A 1 85 ? 2.049 -34.438 -6.309 1 86.69 85 TYR A C 1
ATOM 702 O O . TYR A 1 85 ? 2.412 -35.625 -6.188 1 86.69 85 TYR A O 1
ATOM 710 N N . SER A 1 86 ? 1.129 -34.094 -7.094 1 87.5 86 SER A N 1
ATOM 711 C CA . SER A 1 86 ? 0.396 -35.094 -7.895 1 87.5 86 SER A CA 1
ATOM 712 C C . SER A 1 86 ? 1.303 -35.75 -8.922 1 87.5 86 SER A C 1
ATOM 714 O O . SER A 1 86 ? 1.227 -36.969 -9.133 1 87.5 86 SER A O 1
ATOM 716 N N . THR A 1 87 ? 2.189 -35 -9.453 1 84.44 87 THR A N 1
ATOM 717 C CA . THR A 1 87 ? 3.127 -35.531 -10.438 1 84.44 87 THR A CA 1
ATOM 718 C C . THR A 1 87 ? 4.145 -36.469 -9.773 1 84.44 87 THR A C 1
ATOM 720 O O . THR A 1 87 ? 4.496 -37.5 -10.328 1 84.44 87 THR A O 1
ATOM 723 N N . TRP A 1 88 ? 4.434 -36 -8.555 1 87.06 88 TRP A N 1
ATOM 724 C CA . TRP A 1 88 ? 5.414 -36.781 -7.816 1 87.06 88 TRP A CA 1
ATOM 725 C C . TRP A 1 88 ? 4.816 -38.125 -7.375 1 87.06 88 TRP A C 1
ATOM 727 O O . TRP A 1 88 ? 5.469 -39.156 -7.473 1 87.06 88 TRP A O 1
ATOM 737 N N . ILE A 1 89 ? 3.57 -38.125 -7.051 1 87.56 89 ILE A N 1
ATOM 738 C CA . ILE A 1 89 ? 2.877 -39.344 -6.613 1 87.56 89 ILE A CA 1
ATOM 739 C C . ILE A 1 89 ? 2.684 -40.281 -7.797 1 87.56 89 ILE A C 1
ATOM 741 O O . ILE A 1 89 ? 2.84 -41.5 -7.664 1 87.56 89 ILE A O 1
ATOM 745 N N . PHE A 1 90 ? 2.398 -39.781 -8.945 1 81.19 90 PHE A N 1
ATOM 746 C CA . PHE A 1 90 ? 2.205 -40.594 -10.148 1 81.19 90 PHE A CA 1
ATOM 747 C C . PHE A 1 90 ? 3.518 -41.25 -10.586 1 81.19 90 PHE A C 1
ATOM 749 O O . PHE A 1 90 ? 3.555 -42.438 -10.93 1 81.19 90 PHE A O 1
ATOM 756 N N . GLN A 1 91 ? 4.594 -40.531 -10.336 1 80.81 91 GLN A N 1
ATOM 757 C CA . GLN A 1 91 ? 5.898 -41.031 -10.766 1 80.81 91 GLN A CA 1
ATOM 758 C C . GLN A 1 91 ? 6.43 -42.094 -9.812 1 80.81 91 GLN A C 1
ATOM 760 O O . GLN A 1 91 ? 7.059 -43.062 -10.242 1 80.81 91 GLN A O 1
ATOM 765 N N . LEU A 1 92 ? 6.098 -41.906 -8.609 1 82 92 LEU A N 1
ATOM 766 C CA . LEU A 1 92 ? 6.543 -42.875 -7.609 1 82 92 LEU A CA 1
ATOM 767 C C . LEU A 1 92 ? 5.688 -44.125 -7.66 1 82 92 LEU A C 1
ATOM 769 O O . LEU A 1 92 ? 6.188 -45.219 -7.438 1 82 92 LEU A O 1
ATOM 773 N N . GLY A 1 93 ? 4.402 -44 -7.773 1 75.69 93 GLY A N 1
ATOM 774 C CA . GLY A 1 93 ? 3.539 -45.156 -7.941 1 75.69 93 GLY A CA 1
ATOM 775 C C . GLY A 1 93 ? 3.852 -45.969 -9.188 1 75.69 93 GLY A C 1
ATOM 776 O O . GLY A 1 93 ? 3.809 -47.188 -9.172 1 75.69 93 GLY A O 1
ATOM 777 N N . GLU A 1 94 ? 4.172 -45.344 -10.242 1 67 94 GLU A N 1
ATOM 778 C CA . GLU A 1 94 ? 4.582 -46.031 -11.453 1 67 94 GLU A CA 1
ATOM 779 C C . GLU A 1 94 ? 5.863 -46.812 -11.227 1 67 94 GLU A C 1
ATOM 781 O O . GLU A 1 94 ? 6.043 -47.906 -11.797 1 67 94 GLU A O 1
ATOM 786 N N . SER A 1 95 ? 6.711 -46.344 -10.422 1 62.66 95 SER A N 1
ATOM 787 C CA . SER A 1 95 ? 7.926 -47.094 -10.117 1 62.66 95 SER A CA 1
ATOM 788 C C . SER A 1 95 ? 7.617 -48.312 -9.25 1 62.66 95 SER A C 1
ATOM 790 O O . SER A 1 95 ? 8.305 -49.344 -9.336 1 62.66 95 SER A O 1
ATOM 792 N N . ARG A 1 96 ? 6.602 -48.25 -8.484 1 65.31 96 ARG A N 1
ATOM 793 C CA . ARG A 1 96 ? 6.258 -49.406 -7.668 1 65.31 96 ARG A CA 1
ATOM 794 C C . ARG A 1 96 ? 5.578 -50.469 -8.508 1 65.31 96 ARG A C 1
ATOM 796 O O . ARG A 1 96 ? 5.672 -51.656 -8.195 1 65.31 96 ARG A O 1
ATOM 803 N N . GLU A 1 97 ? 4.738 -50.125 -9.422 1 56.12 97 GLU A N 1
ATOM 804 C CA . GLU A 1 97 ? 4.141 -51.156 -10.266 1 56.12 97 GLU A CA 1
ATOM 805 C C . GLU A 1 97 ? 5.191 -51.844 -11.148 1 56.12 97 GLU A C 1
ATOM 807 O O . GLU A 1 97 ? 4.977 -52.938 -11.633 1 56.12 97 GLU A O 1
ATOM 812 N N . ARG A 1 98 ? 6.289 -51.219 -11.25 1 54.69 98 ARG A N 1
ATOM 813 C CA . ARG A 1 98 ? 7.324 -51.844 -12.062 1 54.69 98 ARG A CA 1
ATOM 814 C C . ARG A 1 98 ? 8.211 -52.75 -11.219 1 54.69 98 ARG A C 1
ATOM 816 O O . ARG A 1 98 ? 9.023 -53.5 -11.75 1 54.69 98 ARG A O 1
ATOM 823 N N . ILE A 1 99 ? 8.086 -52.719 -10.125 1 46.91 99 ILE A N 1
ATOM 824 C CA . ILE A 1 99 ? 8.766 -53.781 -9.383 1 46.91 99 ILE A CA 1
ATOM 825 C C . ILE A 1 99 ? 7.805 -54.969 -9.164 1 46.91 99 ILE A C 1
ATOM 827 O O . ILE A 1 99 ? 6.645 -54.75 -8.797 1 46.91 99 ILE A O 1
ATOM 831 N N . MET B 1 1 ? -10.969 57.75 4.941 1 43.28 1 MET B N 1
ATOM 832 C CA . MET B 1 1 ? -11.766 57.031 5.926 1 43.28 1 MET B CA 1
ATOM 833 C C . MET B 1 1 ? -10.906 56.031 6.68 1 43.28 1 MET B C 1
ATOM 835 O O . MET B 1 1 ? -10.156 55.25 6.066 1 43.28 1 MET B O 1
ATOM 839 N N . PRO B 1 2 ? -10.422 56.25 7.957 1 52.97 2 PRO B N 1
ATOM 840 C CA . PRO B 1 2 ? -9.523 55.281 8.602 1 52.97 2 PRO B CA 1
ATOM 841 C C . PRO B 1 2 ? -9.969 53.844 8.422 1 52.97 2 PRO B C 1
ATOM 843 O O . PRO B 1 2 ? -11.156 53.562 8.195 1 52.97 2 PRO B O 1
ATOM 846 N N . GLU B 1 3 ? -9.305 52.938 7.855 1 48.38 3 GLU B N 1
ATOM 847 C CA . GLU B 1 3 ? -9.602 51.5 7.766 1 48.38 3 GLU B CA 1
ATOM 848 C C . GLU B 1 3 ? -10.133 50.969 9.086 1 48.38 3 GLU B C 1
ATOM 850 O O . GLU B 1 3 ? -9.414 50.938 10.094 1 48.38 3 GLU B O 1
ATOM 855 N N . MET B 1 4 ? -11.344 51.344 9.656 1 49.28 4 MET B N 1
ATOM 856 C CA . MET B 1 4 ? -12.039 51.031 10.906 1 49.28 4 MET B CA 1
ATOM 857 C C . MET B 1 4 ? -11.844 49.594 11.312 1 49.28 4 MET B C 1
ATOM 859 O O . MET B 1 4 ? -12.156 48.688 10.547 1 49.28 4 MET B O 1
ATOM 863 N N . THR B 1 5 ? -10.742 49.156 11.898 1 55.06 5 THR B N 1
ATOM 864 C CA . THR B 1 5 ? -10.648 47.875 12.594 1 55.06 5 THR B CA 1
ATOM 865 C C . THR B 1 5 ? -12.016 47.438 13.109 1 55.06 5 THR B C 1
ATOM 867 O O . THR B 1 5 ? -12.562 48.062 14.023 1 55.06 5 THR B O 1
ATOM 870 N N . GLU B 1 6 ? -13.031 47.344 12.32 1 55.94 6 GLU B N 1
ATOM 871 C CA . GLU B 1 6 ? -14.414 47 12.617 1 55.94 6 GLU B CA 1
ATOM 872 C C . GLU B 1 6 ? -14.484 46 13.797 1 55.94 6 GLU B C 1
ATOM 874 O O . GLU B 1 6 ? -13.883 44.938 13.758 1 55.94 6 GLU B O 1
A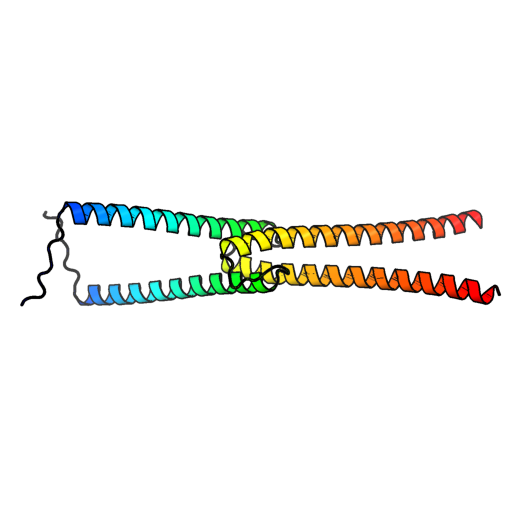TOM 879 N N . ASN B 1 7 ? -14.43 46.406 14.992 1 61.78 7 ASN B N 1
ATOM 880 C CA . ASN B 1 7 ? -14.695 45.719 16.234 1 61.78 7 ASN B CA 1
ATOM 881 C C . ASN B 1 7 ? -15.773 44.625 16.062 1 61.78 7 ASN B C 1
ATOM 883 O O . ASN B 1 7 ? -16.922 44.969 15.734 1 61.78 7 ASN B O 1
ATOM 887 N N . GLU B 1 8 ? -15.508 43.688 15.609 1 71.62 8 GLU B N 1
ATOM 888 C CA . GLU B 1 8 ? -16.469 42.594 15.484 1 71.62 8 GLU B CA 1
ATOM 889 C C . GLU B 1 8 ? -17.312 42.469 16.734 1 71.62 8 GLU B C 1
ATOM 891 O O . GLU B 1 8 ? -16.828 42.656 17.859 1 71.62 8 GLU B O 1
ATOM 896 N N . THR B 1 9 ? -18.578 42.656 16.594 1 81.06 9 THR B N 1
ATOM 897 C CA . THR B 1 9 ? -19.531 42.438 17.688 1 81.06 9 THR B CA 1
ATOM 898 C C . THR B 1 9 ? -19.203 41.188 18.469 1 81.06 9 THR B C 1
ATOM 900 O O . THR B 1 9 ? -18.672 40.219 17.906 1 81.06 9 THR B O 1
ATOM 903 N N . PRO B 1 10 ? -19.266 41.281 19.75 1 87.25 10 PRO B N 1
ATOM 904 C CA . PRO B 1 10 ? -19 40.094 20.578 1 87.25 10 PRO B CA 1
ATOM 905 C C . PRO B 1 10 ? -19.656 38.844 20.031 1 87.25 10 PRO B C 1
ATOM 907 O O . PRO B 1 10 ? -19.078 37.75 20.141 1 87.25 10 PRO B O 1
ATOM 910 N N . THR B 1 11 ? -20.938 38.969 19.531 1 82.94 11 THR B N 1
ATOM 911 C CA . THR B 1 11 ? -21.641 37.812 18.969 1 82.94 11 THR B CA 1
ATOM 912 C C . THR B 1 11 ? -20.906 37.281 17.75 1 82.94 11 THR B C 1
ATOM 914 O O . THR B 1 11 ? -20.766 36.062 17.578 1 82.94 11 THR B O 1
ATOM 917 N N . LYS B 1 12 ? -20.516 38.25 16.984 1 86.44 12 LYS B N 1
ATOM 918 C CA . LYS B 1 12 ? -19.812 37.844 15.781 1 86.44 12 LYS B CA 1
ATOM 919 C C . LYS B 1 12 ? -18.484 37.188 16.125 1 86.44 12 LYS B C 1
ATOM 921 O O . LYS B 1 12 ? -18.078 36.219 15.484 1 86.44 12 LYS B O 1
ATOM 926 N N . LYS B 1 13 ? -17.922 37.656 17.141 1 87.5 13 LYS B N 1
ATOM 927 C CA . LYS B 1 13 ? -16.672 37.094 17.609 1 87.5 13 LYS B CA 1
ATOM 928 C C . LYS B 1 13 ? -16.875 35.656 18.141 1 87.5 13 LYS B C 1
ATOM 930 O O . LYS B 1 13 ? -16.062 34.781 17.875 1 87.5 13 LYS B O 1
ATOM 935 N N . GLN B 1 14 ? -17.984 35.438 18.875 1 89.5 14 GLN B N 1
ATOM 936 C CA . GLN B 1 14 ? -18.328 34.125 19.422 1 89.5 14 GLN B CA 1
ATOM 937 C C . GLN B 1 14 ? -18.609 33.125 18.297 1 89.5 14 GLN B C 1
ATOM 939 O O . GLN B 1 14 ? -18.234 31.953 18.391 1 89.5 14 GLN B O 1
ATOM 944 N N . HIS B 1 15 ? -19.297 33.562 17.297 1 89.56 15 HIS B N 1
ATOM 945 C CA . HIS B 1 15 ? -19.594 32.719 16.172 1 89.56 15 HIS B CA 1
ATOM 946 C C . HIS B 1 15 ? -18.328 32.281 15.438 1 89.56 15 HIS B C 1
ATOM 948 O O . HIS B 1 15 ? -18.203 31.125 15.023 1 89.56 15 HIS B O 1
ATOM 954 N N . ARG B 1 16 ? -17.547 33.125 15.273 1 92.62 16 ARG B N 1
ATOM 955 C CA . ARG B 1 16 ? -16.297 32.812 14.602 1 92.62 16 ARG B CA 1
ATOM 956 C C . ARG B 1 16 ? -15.484 31.797 15.391 1 92.62 16 ARG B C 1
ATOM 958 O O . ARG B 1 16 ? -14.875 30.906 14.805 1 92.62 16 ARG B O 1
ATOM 965 N N . LYS B 1 17 ? -15.555 32.031 16.641 1 93.25 17 LYS B N 1
ATOM 966 C CA . LYS B 1 17 ? -14.828 31.094 17.484 1 93.25 17 LYS B CA 1
ATOM 967 C C . LYS B 1 17 ? -15.414 29.688 17.375 1 93.25 17 LYS B C 1
ATOM 969 O O . LYS B 1 17 ? -14.672 28.703 17.281 1 93.25 17 LYS B O 1
ATOM 974 N N . LYS B 1 18 ? -16.594 29.578 17.391 1 94.38 18 LYS B N 1
ATOM 975 C CA . LYS B 1 18 ? -17.266 28.281 17.281 1 94.38 18 LYS B CA 1
ATOM 976 C C . LYS B 1 18 ? -16.984 27.625 15.938 1 94.38 18 LYS B C 1
ATOM 978 O O . LYS B 1 18 ? -16.719 26.422 15.867 1 94.38 18 LYS B O 1
ATOM 983 N N . ASN B 1 19 ? -17.016 28.297 14.906 1 94.56 19 ASN B N 1
ATOM 984 C CA . ASN B 1 19 ? -16.719 27.781 13.57 1 94.56 19 ASN B CA 1
ATOM 985 C C . ASN B 1 19 ? -15.289 27.266 13.469 1 94.56 19 ASN B C 1
ATOM 987 O O . ASN B 1 19 ? -15.047 26.234 12.844 1 94.56 19 ASN B O 1
ATOM 991 N N . ARG B 1 20 ? -14.453 28.078 14.125 1 95.56 20 ARG B N 1
ATOM 992 C CA . ARG B 1 20 ? -13.047 27.688 14.133 1 95.56 20 ARG B CA 1
ATOM 993 C C . ARG B 1 20 ? -12.852 26.359 14.852 1 95.56 20 ARG B C 1
ATOM 995 O O . ARG B 1 20 ? -12.094 25.5 14.391 1 95.56 20 ARG B O 1
ATOM 1002 N N . GLU B 1 21 ? -13.438 26.188 15.883 1 96.44 21 GLU B N 1
ATOM 1003 C CA . GLU B 1 21 ? -13.352 24.969 16.672 1 96.44 21 GLU B CA 1
ATOM 1004 C C . GLU B 1 21 ? -13.883 23.766 15.875 1 96.44 21 GLU B C 1
ATOM 1006 O O . GLU B 1 21 ? -13.305 22.688 15.922 1 96.44 21 GLU B O 1
ATOM 1011 N N . THR B 1 22 ? -14.938 23.938 15.219 1 97 22 THR B N 1
ATOM 1012 C CA . THR B 1 22 ? -15.523 22.875 14.398 1 97 22 THR B CA 1
ATOM 1013 C C . THR B 1 22 ? -14.57 22.484 13.273 1 97 22 THR B C 1
ATOM 1015 O O . THR B 1 22 ? -14.367 21.297 13.023 1 97 22 THR B O 1
ATOM 1018 N N . HIS B 1 23 ? -14.031 23.406 12.57 1 97.06 23 HIS B N 1
ATOM 1019 C CA . HIS B 1 23 ? -13.078 23.156 11.5 1 97.06 23 HIS B CA 1
ATOM 1020 C C . HIS B 1 23 ? -11.867 22.391 12.016 1 97.06 23 HIS B C 1
ATOM 1022 O O . HIS B 1 23 ? -11.43 21.422 11.398 1 97.06 23 HIS B O 1
ATOM 1028 N N . ASN B 1 24 ? -11.43 22.875 13.156 1 97.12 24 ASN B N 1
ATOM 1029 C CA . ASN B 1 24 ? -10.281 22.219 13.758 1 97.12 24 ASN B CA 1
ATOM 1030 C C . ASN B 1 24 ? -10.578 20.766 14.102 1 97.12 24 ASN B C 1
ATOM 1032 O O . ASN B 1 24 ? -9.727 19.891 13.914 1 97.12 24 ASN B O 1
ATOM 1036 N N . ALA B 1 25 ? -11.711 20.531 14.562 1 97.69 25 ALA B N 1
ATOM 1037 C CA . ALA B 1 25 ? -12.125 19.172 14.898 1 97.69 25 ALA B CA 1
ATOM 1038 C C . ALA B 1 25 ? -12.164 18.281 13.656 1 97.69 25 ALA B C 1
ATOM 1040 O O . ALA B 1 25 ? -11.758 17.125 13.695 1 97.69 25 ALA B O 1
ATOM 1041 N N . VAL B 1 26 ? -12.711 18.75 12.539 1 97.5 26 VAL B N 1
ATOM 1042 C CA . VAL B 1 26 ? -12.797 18.016 11.281 1 97.5 26 VAL B CA 1
ATOM 1043 C C . VAL B 1 26 ? -11.391 17.688 10.781 1 97.5 26 VAL B C 1
ATOM 1045 O O . VAL B 1 26 ? -11.133 16.562 10.344 1 97.5 26 VAL B O 1
ATOM 1048 N N . GLU B 1 27 ? -10.516 18.562 10.93 1 96.25 27 GLU B N 1
ATOM 1049 C CA . GLU B 1 27 ? -9.133 18.375 10.484 1 96.25 27 GLU B CA 1
ATOM 1050 C C . GLU B 1 27 ? -8.414 17.344 11.359 1 96.25 27 GLU B C 1
ATOM 1052 O O . GLU B 1 27 ? -7.637 16.531 10.859 1 96.25 27 GLU B O 1
ATOM 1057 N N . ARG B 1 28 ? -8.68 17.438 12.672 1 97 28 ARG B N 1
ATOM 1058 C CA . ARG B 1 28 ? -8.117 16.438 13.578 1 97 28 ARG B CA 1
ATOM 1059 C C . ARG B 1 28 ? -8.594 15.031 13.211 1 97 28 ARG B C 1
ATOM 1061 O O . ARG B 1 28 ? -7.816 14.078 13.25 1 97 28 ARG B O 1
ATOM 1068 N N . HIS B 1 29 ? -9.781 14.961 12.805 1 97.44 29 HIS B N 1
ATOM 1069 C CA . HIS B 1 29 ? -10.359 13.672 12.422 1 97.44 29 HIS B CA 1
ATOM 1070 C C . HIS B 1 29 ? -9.734 13.156 11.133 1 97.44 29 HIS B C 1
ATOM 1072 O O .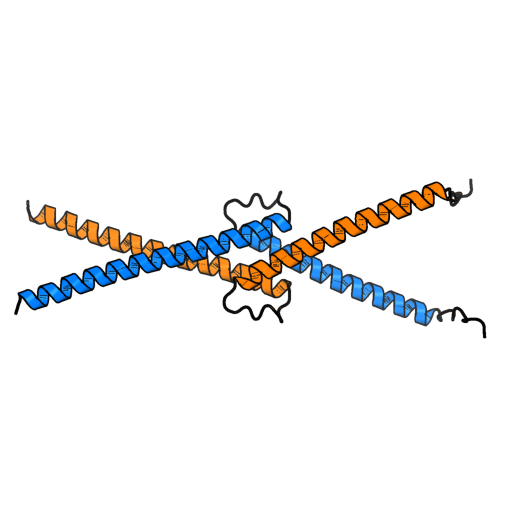 HIS B 1 29 ? -9.414 11.969 11.031 1 97.44 29 HIS B O 1
ATOM 1078 N N . ARG B 1 30 ? -9.625 13.906 10.141 1 96.12 30 ARG B N 1
ATOM 1079 C CA . ARG B 1 30 ? -9.008 13.531 8.867 1 96.12 30 ARG B CA 1
ATOM 1080 C C . ARG B 1 30 ? -7.582 13.039 9.086 1 96.12 30 ARG B C 1
ATOM 1082 O O . ARG B 1 30 ? -7.191 12 8.539 1 96.12 30 ARG B O 1
ATOM 1089 N N . LYS B 1 31 ? -6.852 13.812 9.945 1 96.12 31 LYS B N 1
ATOM 1090 C CA . LYS B 1 31 ? -5.473 13.43 10.234 1 96.12 31 LYS B CA 1
ATOM 1091 C C . LYS B 1 31 ? -5.41 12.062 10.906 1 96.12 31 LYS B C 1
ATOM 1093 O O . LYS B 1 31 ? -4.547 11.242 10.586 1 96.12 31 LYS B O 1
ATOM 1098 N N . LYS B 1 32 ? -6.285 11.836 11.82 1 97.38 32 LYS B N 1
ATOM 1099 C CA . LYS B 1 32 ? -6.352 10.555 12.523 1 97.38 32 LYS B CA 1
ATOM 1100 C C . LYS B 1 32 ? -6.637 9.406 11.562 1 97.38 32 LYS B C 1
ATOM 1102 O O . LYS B 1 32 ? -6.043 8.336 11.672 1 97.38 32 LYS B O 1
ATOM 1107 N N . LYS B 1 33 ? -7.504 9.648 10.609 1 96.75 33 LYS B N 1
ATOM 1108 C CA . LYS B 1 33 ? -7.871 8.633 9.633 1 96.75 33 LYS B CA 1
ATOM 1109 C C . LYS B 1 33 ? -6.691 8.281 8.727 1 96.75 33 LYS B C 1
ATOM 1111 O O . LYS B 1 33 ? -6.449 7.105 8.445 1 96.75 33 LYS B O 1
ATOM 1116 N N . ILE B 1 34 ? -6.078 9.234 8.336 1 96.62 34 ILE B N 1
ATOM 1117 C CA . ILE B 1 34 ? -4.922 9.039 7.473 1 96.62 34 ILE B CA 1
ATOM 1118 C C . ILE B 1 34 ? -3.854 8.242 8.219 1 96.62 34 ILE B C 1
ATOM 1120 O O . ILE B 1 34 ? -3.285 7.289 7.672 1 96.62 34 ILE B O 1
ATOM 1124 N N . ASN B 1 35 ? -3.627 8.688 9.461 1 94.88 35 ASN B N 1
ATOM 1125 C CA . ASN B 1 35 ? -2.65 7.984 10.289 1 94.88 35 ASN B CA 1
ATOM 1126 C C . ASN B 1 35 ? -3.041 6.527 10.5 1 94.88 35 ASN B C 1
ATOM 1128 O O . ASN B 1 35 ? -2.191 5.637 10.438 1 94.88 35 ASN B O 1
ATOM 1132 N N . ALA B 1 36 ? -4.246 6.301 10.742 1 96.38 36 ALA B N 1
ATOM 1133 C CA . ALA B 1 36 ? -4.75 4.945 10.945 1 96.38 36 ALA B CA 1
ATOM 1134 C C . ALA B 1 36 ? -4.582 4.105 9.68 1 96.38 36 ALA B C 1
ATOM 1136 O O . ALA B 1 36 ? -4.207 2.934 9.75 1 96.38 36 ALA B O 1
ATOM 1137 N N . GLY B 1 37 ? -4.883 4.746 8.562 1 95.81 37 GLY B N 1
ATOM 1138 C CA . GLY B 1 37 ? -4.723 4.051 7.289 1 95.81 37 GLY B CA 1
ATOM 1139 C C . GLY B 1 37 ? -3.289 3.643 7.012 1 95.81 37 GLY B C 1
ATOM 1140 O O . GLY B 1 37 ? -3.033 2.514 6.59 1 95.81 37 GLY B O 1
ATOM 1141 N N . ILE B 1 38 ? -2.422 4.492 7.262 1 95.75 38 ILE B N 1
ATOM 1142 C CA . ILE B 1 38 ? -1.009 4.203 7.047 1 95.75 38 ILE B CA 1
ATOM 1143 C C . ILE B 1 38 ? -0.565 3.076 7.977 1 95.75 38 ILE B C 1
ATOM 1145 O O . ILE B 1 38 ? 0.141 2.158 7.559 1 95.75 38 ILE B O 1
ATOM 1149 N N . ASN B 1 39 ? -0.965 3.154 9.219 1 93 39 ASN B N 1
ATOM 1150 C CA . ASN B 1 39 ? -0.591 2.135 10.195 1 93 39 ASN B CA 1
ATOM 1151 C C . ASN B 1 39 ? -1.129 0.761 9.805 1 93 39 ASN B C 1
ATOM 1153 O O . ASN B 1 39 ? -0.439 -0.248 9.969 1 93 39 ASN B O 1
ATOM 1157 N N . ARG B 1 40 ? -2.336 0.723 9.32 1 93.56 40 ARG B N 1
ATOM 1158 C CA . ARG B 1 40 ? -2.943 -0.529 8.883 1 93.56 40 ARG B CA 1
ATOM 1159 C C . ARG B 1 40 ? -2.127 -1.166 7.762 1 93.56 40 ARG B C 1
ATOM 1161 O O . ARG B 1 40 ? -1.933 -2.383 7.742 1 93.56 40 ARG B O 1
ATOM 1168 N N . ILE B 1 41 ? -1.718 -0.321 6.918 1 94.88 41 ILE B N 1
ATOM 1169 C CA . ILE B 1 41 ? -0.896 -0.8 5.809 1 94.88 41 ILE B CA 1
ATOM 1170 C C . ILE B 1 41 ? 0.442 -1.306 6.344 1 94.88 41 ILE B C 1
ATOM 1172 O O . ILE B 1 41 ? 0.965 -2.316 5.863 1 94.88 41 ILE B O 1
ATOM 1176 N N . GLY B 1 42 ? 0.958 -0.555 7.285 1 93.81 42 GLY B N 1
ATOM 1177 C CA . GLY B 1 42 ? 2.203 -0.969 7.91 1 93.81 42 GLY B CA 1
ATOM 1178 C C . GLY B 1 42 ? 2.135 -2.357 8.516 1 93.81 42 GLY B C 1
ATOM 1179 O O . GLY B 1 42 ? 3.139 -3.07 8.57 1 93.81 42 GLY B O 1
ATOM 1180 N N . GLU B 1 43 ? 1.045 -2.801 8.969 1 92.5 43 GLU B N 1
ATOM 1181 C CA . GLU B 1 43 ? 0.853 -4.102 9.594 1 92.5 43 GLU B CA 1
ATOM 1182 C C . GLU B 1 43 ? 0.912 -5.23 8.57 1 92.5 43 GLU B C 1
ATOM 1184 O O . GLU B 1 43 ? 1.151 -6.387 8.922 1 92.5 43 GLU B O 1
ATOM 1189 N N . LEU B 1 44 ? 0.694 -4.922 7.309 1 92.38 44 LEU B N 1
ATOM 1190 C CA . LEU B 1 44 ? 0.661 -5.934 6.258 1 92.38 44 LEU B CA 1
ATOM 1191 C C . LEU B 1 44 ? 2.064 -6.227 5.738 1 92.38 44 LEU B C 1
ATOM 1193 O O . LEU B 1 44 ? 2.283 -7.234 5.062 1 92.38 44 LEU B O 1
ATOM 1197 N N . ILE B 1 45 ? 2.965 -5.312 6.047 1 90.56 45 ILE B N 1
ATOM 1198 C CA . ILE B 1 45 ? 4.297 -5.414 5.457 1 90.56 45 ILE B CA 1
ATOM 1199 C C . ILE B 1 45 ? 5.168 -6.332 6.312 1 90.56 45 ILE B C 1
ATOM 1201 O O . ILE B 1 45 ? 5.18 -6.219 7.543 1 90.56 45 ILE B O 1
ATOM 1205 N N . PRO B 1 46 ? 5.793 -7.426 5.691 1 84.44 46 PRO B N 1
ATOM 1206 C CA . PRO B 1 46 ? 6.57 -8.422 6.438 1 84.44 46 PRO B CA 1
ATOM 1207 C C . PRO B 1 46 ? 7.676 -7.789 7.281 1 84.44 46 PRO B C 1
ATOM 1209 O O . PRO B 1 46 ? 8.047 -8.336 8.32 1 84.44 46 PRO B O 1
ATOM 1212 N N . CYS B 1 47 ? 8.531 -6.969 6.852 1 66.44 47 CYS B N 1
ATOM 1213 C CA . CYS B 1 47 ? 9.641 -6.457 7.648 1 66.44 47 CYS B CA 1
ATOM 1214 C C . CYS B 1 47 ? 9.156 -5.449 8.688 1 66.44 47 CYS B C 1
ATOM 1216 O O . CYS B 1 47 ? 9.93 -4.629 9.172 1 66.44 47 CYS B O 1
ATOM 1218 N N . SER B 1 48 ? 7.859 -5.207 9.023 1 59.28 48 SER B N 1
ATOM 1219 C CA . SER B 1 48 ? 7.52 -3.859 9.469 1 59.28 48 SER B CA 1
ATOM 1220 C C . SER B 1 48 ? 7.738 -3.703 10.969 1 59.28 48 SER B C 1
ATOM 1222 O O . SER B 1 48 ? 7.039 -4.324 11.773 1 59.28 48 SER B O 1
ATOM 1224 N N . PRO B 1 49 ? 8.828 -3.711 11.742 1 60.25 49 PRO B N 1
ATOM 1225 C CA . PRO B 1 49 ? 8.695 -3.1 13.07 1 60.25 49 PRO B CA 1
ATOM 1226 C C . PRO B 1 49 ? 8.023 -1.729 13.016 1 60.25 49 PRO B C 1
ATOM 1228 O O . PRO B 1 49 ? 8.711 -0.704 12.961 1 60.25 49 PRO B O 1
ATOM 1231 N N . ALA B 1 50 ? 6.914 -1.647 12.438 1 56.41 50 ALA B N 1
ATOM 1232 C CA . ALA B 1 50 ? 6.184 -0.406 12.188 1 56.41 50 ALA B CA 1
ATOM 1233 C C . ALA B 1 50 ? 6.32 0.556 13.359 1 56.41 50 ALA B C 1
ATOM 1235 O O . ALA B 1 50 ? 6.309 1.775 13.18 1 56.41 50 ALA B O 1
ATOM 1236 N N . LEU B 1 51 ? 6.496 -0.052 14.531 1 59.31 51 LEU B N 1
ATOM 1237 C CA . LEU B 1 51 ? 6.418 0.809 15.703 1 59.31 51 LEU B CA 1
ATOM 1238 C C . LEU B 1 51 ? 7.473 1.908 15.641 1 59.31 51 LEU B C 1
ATOM 1240 O O . LEU B 1 51 ? 7.227 3.035 16.078 1 59.31 51 LEU B O 1
ATOM 1244 N N . LYS B 1 52 ? 8.594 1.567 14.969 1 64.44 52 LYS B N 1
ATOM 1245 C CA . LYS B 1 52 ? 9.664 2.564 15.008 1 64.44 52 LYS B CA 1
ATOM 1246 C C . LYS B 1 52 ? 9.852 3.221 13.641 1 64.44 52 LYS B C 1
ATOM 1248 O O . LYS B 1 52 ? 10.648 4.148 13.492 1 64.44 52 LYS B O 1
ATOM 1253 N N . GLN B 1 53 ? 8.773 2.982 12.836 1 76 53 GLN B N 1
ATOM 1254 C CA . GLN B 1 53 ? 9.039 3.502 11.5 1 76 53 GLN B CA 1
ATOM 1255 C C . GLN B 1 53 ? 8.211 4.754 11.219 1 76 53 GLN B C 1
ATOM 1257 O O . GLN B 1 53 ? 7.078 4.875 11.703 1 76 53 GLN B O 1
ATOM 1262 N N . SER B 1 54 ? 8.945 5.672 10.539 1 90.19 54 SER B N 1
ATOM 1263 C CA . SER B 1 54 ? 8.234 6.871 10.102 1 90.19 54 SER B CA 1
ATOM 1264 C C . SER B 1 54 ? 7.133 6.535 9.109 1 90.19 54 SER B C 1
ATOM 1266 O O . SER B 1 54 ? 7.172 5.488 8.461 1 90.19 54 SER B O 1
ATOM 1268 N N . LYS B 1 55 ? 6.164 7.395 9.18 1 92.75 55 LYS B N 1
ATOM 1269 C CA . LYS B 1 55 ? 5.047 7.223 8.258 1 92.75 55 LYS B CA 1
ATOM 1270 C C . LYS B 1 55 ? 5.535 7.168 6.812 1 92.75 55 LYS B C 1
ATOM 1272 O O . LYS B 1 55 ? 5.031 6.375 6.012 1 92.75 55 LYS B O 1
ATOM 1277 N N . ASN B 1 56 ? 6.496 8.031 6.605 1 92.81 56 ASN B N 1
ATOM 1278 C CA . ASN B 1 56 ? 7.043 8.055 5.254 1 92.81 56 ASN B CA 1
ATOM 1279 C C . ASN B 1 56 ? 7.715 6.73 4.902 1 92.81 56 ASN B C 1
ATOM 1281 O O . ASN B 1 56 ? 7.648 6.281 3.756 1 92.81 56 ASN B O 1
ATOM 1285 N N . MET B 1 57 ? 8.383 6.152 5.797 1 92.38 57 MET B N 1
ATOM 1286 C CA . MET B 1 57 ? 9.062 4.879 5.57 1 92.38 57 MET B CA 1
ATOM 1287 C C . MET B 1 57 ? 8.055 3.762 5.328 1 92.38 57 MET B C 1
ATOM 1289 O O . MET B 1 57 ? 8.266 2.902 4.469 1 92.38 57 MET B O 1
ATOM 1293 N N . ILE B 1 58 ? 6.992 3.809 6.027 1 94.31 58 ILE B N 1
ATOM 1294 C CA . ILE B 1 58 ? 5.941 2.814 5.84 1 94.31 58 ILE B CA 1
ATOM 1295 C C . ILE B 1 58 ? 5.383 2.916 4.422 1 94.31 58 ILE B C 1
ATOM 1297 O O . ILE B 1 58 ? 5.195 1.9 3.748 1 94.31 58 ILE B O 1
ATOM 1301 N N . LEU B 1 59 ? 5.207 4.098 4.008 1 95.5 59 LEU B N 1
ATOM 1302 C CA . LEU B 1 59 ? 4.66 4.32 2.676 1 95.5 59 LEU B CA 1
ATOM 1303 C C . LEU B 1 59 ? 5.633 3.852 1.6 1 95.5 59 LEU B C 1
ATOM 1305 O O . LEU B 1 59 ? 5.219 3.256 0.602 1 95.5 59 LEU B O 1
ATOM 1309 N N . ASP B 1 60 ? 6.879 4.098 1.822 1 94.56 60 ASP B N 1
ATOM 1310 C CA . ASP B 1 60 ? 7.906 3.648 0.886 1 94.56 60 ASP B CA 1
ATOM 1311 C C . ASP B 1 60 ? 7.965 2.125 0.825 1 94.56 60 ASP B C 1
ATOM 1313 O O . ASP B 1 60 ? 8.086 1.545 -0.256 1 94.56 60 ASP B O 1
ATOM 1317 N N . GLN B 1 61 ? 7.906 1.52 1.938 1 93.94 61 GLN B N 1
ATOM 1318 C CA . GLN B 1 61 ? 7.945 0.063 2.012 1 93.94 61 GLN B CA 1
ATOM 1319 C C . GLN B 1 61 ? 6.695 -0.554 1.394 1 93.94 61 GLN B C 1
ATOM 1321 O O . GLN B 1 61 ? 6.766 -1.604 0.75 1 93.94 61 GLN B O 1
ATOM 1326 N N . ALA B 1 62 ? 5.625 0.149 1.613 1 94.88 62 ALA B N 1
ATOM 1327 C CA . ALA B 1 62 ? 4.379 -0.33 1.014 1 94.88 62 ALA B CA 1
ATOM 1328 C C . ALA B 1 62 ? 4.473 -0.338 -0.51 1 94.88 62 ALA B C 1
ATOM 1330 O O . ALA B 1 62 ? 4.062 -1.304 -1.158 1 94.88 62 ALA B O 1
ATOM 1331 N N . PHE B 1 63 ? 4.98 0.701 -1.034 1 96.44 63 PHE B N 1
ATOM 1332 C CA . PHE B 1 63 ? 5.16 0.8 -2.479 1 96.44 63 PHE B CA 1
ATOM 1333 C C . PHE B 1 63 ? 6.02 -0.349 -2.996 1 96.44 63 PHE B C 1
ATOM 1335 O O . PHE B 1 63 ? 5.664 -0.997 -3.984 1 96.44 63 PHE B O 1
ATOM 1342 N N . LYS B 1 64 ? 7.074 -0.648 -2.354 1 95.81 64 LYS B N 1
ATOM 1343 C CA . LYS B 1 64 ? 7.977 -1.726 -2.752 1 95.81 64 LYS B CA 1
ATOM 1344 C C . LYS B 1 64 ? 7.293 -3.084 -2.639 1 95.81 64 LYS B C 1
ATOM 1346 O O . LYS B 1 64 ? 7.402 -3.918 -3.541 1 95.81 64 LYS B O 1
ATOM 1351 N N . TYR B 1 65 ? 6.648 -3.217 -1.572 1 96 65 TYR B N 1
ATOM 1352 C CA . TYR B 1 65 ? 6.008 -4.496 -1.289 1 96 65 TYR B CA 1
ATOM 1353 C C . TYR B 1 65 ? 4.934 -4.805 -2.322 1 96 65 TYR B C 1
ATOM 1355 O O . TYR B 1 65 ? 4.844 -5.934 -2.816 1 96 65 TYR B O 1
ATOM 1363 N N . ILE B 1 66 ? 4.129 -3.846 -2.625 1 96.19 66 ILE B N 1
ATOM 1364 C CA . ILE B 1 66 ? 3.08 -4.023 -3.621 1 96.19 66 ILE B CA 1
ATOM 1365 C C . ILE B 1 66 ? 3.703 -4.391 -4.969 1 96.19 66 ILE B C 1
ATOM 1367 O O . ILE B 1 66 ? 3.234 -5.309 -5.645 1 96.19 66 ILE B O 1
ATOM 1371 N N . THR B 1 67 ? 4.723 -3.719 -5.332 1 97 67 THR B N 1
ATOM 1372 C CA . THR B 1 67 ? 5.414 -3.969 -6.594 1 97 67 THR B CA 1
ATOM 1373 C C . THR B 1 67 ? 5.969 -5.391 -6.633 1 97 67 THR B C 1
ATOM 1375 O O . THR B 1 67 ? 5.844 -6.082 -7.648 1 97 67 THR B O 1
ATOM 1378 N N . GLU B 1 68 ? 6.484 -5.793 -5.52 1 96 68 GLU B N 1
ATOM 1379 C CA . GLU B 1 68 ? 7.051 -7.133 -5.418 1 96 68 GLU B CA 1
ATOM 1380 C C . GLU B 1 68 ? 5.957 -8.195 -5.496 1 96 68 GLU B C 1
ATOM 1382 O O . GLU B 1 68 ? 6.121 -9.219 -6.172 1 96 68 GLU B O 1
ATOM 1387 N N . LEU B 1 69 ? 4.938 -7.945 -4.82 1 95.56 69 LEU B N 1
ATOM 1388 C CA . LEU B 1 69 ? 3.828 -8.891 -4.828 1 95.56 69 LEU B CA 1
ATOM 1389 C C . LEU B 1 69 ? 3.266 -9.055 -6.238 1 95.56 69 LEU B C 1
ATOM 1391 O O . LEU B 1 69 ? 2.936 -10.172 -6.652 1 95.56 69 LEU B O 1
ATOM 1395 N N . LYS B 1 70 ? 3.145 -7.957 -6.898 1 95.69 70 LYS B N 1
ATOM 1396 C CA . LYS B 1 70 ? 2.652 -7.992 -8.273 1 95.69 70 LYS B CA 1
ATOM 1397 C C . LYS B 1 70 ? 3.594 -8.789 -9.172 1 95.69 70 LYS B C 1
ATOM 1399 O O . LYS B 1 70 ? 3.146 -9.594 -9.992 1 95.69 70 LYS B O 1
ATOM 1404 N N . ARG B 1 71 ? 4.832 -8.508 -8.992 1 96.94 71 ARG B N 1
ATOM 1405 C CA . ARG B 1 71 ? 5.84 -9.211 -9.781 1 96.94 71 ARG B CA 1
ATOM 1406 C C . ARG B 1 71 ? 5.793 -10.711 -9.516 1 96.94 71 ARG B C 1
ATOM 1408 O O . ARG B 1 71 ? 5.824 -11.508 -10.453 1 96.94 71 ARG B O 1
ATOM 1415 N N . GLN B 1 72 ? 5.699 -11.062 -8.289 1 95.62 72 GLN B N 1
ATOM 1416 C CA . GLN B 1 72 ? 5.645 -12.469 -7.91 1 95.62 72 GLN B CA 1
ATOM 1417 C C . GLN B 1 72 ? 4.395 -13.141 -8.469 1 95.62 72 GLN B C 1
ATOM 1419 O O . GLN B 1 72 ? 4.465 -14.258 -8.984 1 95.62 72 GLN B O 1
ATOM 1424 N N . ASN B 1 73 ? 3.324 -12.445 -8.297 1 95.12 73 ASN B N 1
ATOM 1425 C CA . ASN B 1 73 ? 2.068 -12.953 -8.836 1 95.12 73 ASN B CA 1
ATOM 1426 C C . ASN B 1 73 ? 2.152 -13.188 -10.336 1 95.12 73 ASN B C 1
ATOM 1428 O O . ASN B 1 73 ? 1.688 -14.219 -10.836 1 95.12 73 ASN B O 1
ATOM 1432 N N . ASP B 1 74 ? 2.723 -12.258 -11.008 1 95.06 74 ASP B N 1
ATOM 1433 C CA . ASP B 1 74 ? 2.879 -12.367 -12.461 1 95.06 74 ASP B CA 1
ATOM 1434 C C . ASP B 1 74 ? 3.787 -13.547 -12.82 1 95.06 74 ASP B C 1
ATOM 1436 O O . ASP B 1 74 ? 3.504 -14.281 -13.766 1 95.06 74 ASP B O 1
ATOM 1440 N N . GLU B 1 75 ? 4.816 -13.75 -12.133 1 95.81 75 GLU B N 1
ATOM 1441 C CA . GLU B 1 75 ? 5.762 -14.828 -12.383 1 95.81 75 GLU B CA 1
ATOM 1442 C C . GLU B 1 75 ? 5.117 -16.188 -12.148 1 95.81 75 GLU B C 1
ATOM 1444 O O . GLU B 1 75 ? 5.305 -17.125 -12.945 1 95.81 75 GLU B O 1
ATOM 1449 N N . LEU B 1 76 ? 4.398 -16.266 -11.117 1 94.5 76 LEU B N 1
ATOM 1450 C CA . LEU B 1 76 ? 3.717 -17.516 -10.805 1 94.5 76 LEU B CA 1
ATOM 1451 C C . LEU B 1 76 ? 2.689 -17.859 -11.883 1 94.5 76 LEU B C 1
ATOM 1453 O O . LEU B 1 76 ? 2.562 -19.016 -12.273 1 94.5 76 LEU B O 1
ATOM 1457 N N . LEU B 1 77 ? 2.066 -16.922 -12.344 1 93.94 77 LEU B N 1
ATOM 1458 C CA . LEU B 1 77 ? 1.073 -17.109 -13.398 1 93.94 77 LEU B CA 1
ATOM 1459 C C . LEU B 1 77 ? 1.736 -17.547 -14.695 1 93.94 77 LEU B C 1
ATOM 1461 O O . LEU B 1 77 ? 1.219 -18.422 -15.398 1 93.94 77 LEU B O 1
ATOM 1465 N N . GLN B 1 78 ? 2.84 -17.031 -14.945 1 95.62 78 GLN B N 1
ATOM 1466 C CA . GLN B 1 78 ? 3.578 -17.391 -16.156 1 95.62 78 GLN B CA 1
ATOM 1467 C C . GLN B 1 78 ? 4.074 -18.828 -16.094 1 95.62 78 GLN B C 1
ATOM 1469 O O . GLN B 1 78 ? 4.031 -19.547 -17.094 1 95.62 78 GLN B O 1
ATOM 1474 N N . ILE B 1 79 ? 4.492 -19.172 -14.992 1 93.88 79 ILE B N 1
ATOM 1475 C CA . ILE B 1 79 ? 4.957 -20.547 -14.789 1 93.88 79 ILE B CA 1
ATOM 1476 C C . ILE B 1 79 ? 3.799 -21.516 -15 1 93.88 79 ILE B C 1
ATOM 1478 O O . ILE B 1 79 ? 3.957 -22.547 -15.664 1 93.88 79 ILE B O 1
ATOM 1482 N N . MET B 1 80 ? 2.734 -21.172 -14.484 1 91.12 80 MET B N 1
ATOM 1483 C CA . MET B 1 80 ? 1.558 -22.016 -14.617 1 91.12 80 MET B CA 1
ATOM 1484 C C . MET B 1 80 ? 1.109 -22.109 -16.062 1 91.12 80 MET B C 1
ATOM 1486 O O . MET B 1 80 ? 0.788 -23.188 -16.562 1 91.12 80 MET B O 1
ATOM 1490 N N . LEU B 1 81 ? 1.153 -21.047 -16.703 1 92 81 LEU B N 1
ATOM 1491 C CA . LEU B 1 81 ? 0.765 -20.984 -18.109 1 92 81 LEU B CA 1
ATOM 1492 C C . LEU B 1 81 ? 1.73 -21.797 -18.969 1 92 81 LEU B C 1
ATOM 1494 O O . LEU B 1 81 ? 1.305 -22.547 -19.859 1 92 81 LEU B O 1
ATOM 1498 N N . ASP B 1 82 ? 2.971 -21.797 -18.688 1 91.94 82 ASP B N 1
ATOM 1499 C CA . ASP B 1 82 ? 3.994 -22.547 -19.422 1 91.94 82 ASP B CA 1
ATOM 1500 C C . ASP B 1 82 ? 3.846 -24.047 -19.188 1 91.94 82 ASP B C 1
ATOM 1502 O O . ASP B 1 82 ? 4.012 -24.844 -20.125 1 91.94 82 ASP B O 1
ATOM 1506 N N . ARG B 1 83 ? 3.527 -24.359 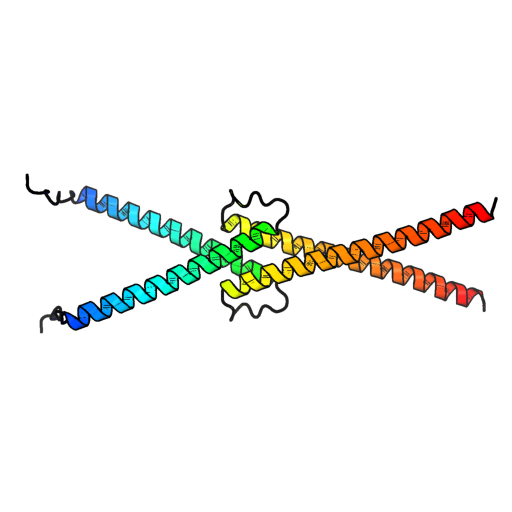-18.016 1 87.06 83 ARG B N 1
ATOM 1507 C CA . ARG B 1 83 ? 3.338 -25.766 -17.688 1 87.06 83 ARG B CA 1
ATOM 1508 C C . ARG B 1 83 ? 2.105 -26.328 -18.375 1 87.06 83 ARG B C 1
ATOM 1510 O O . ARG B 1 83 ? 2.133 -27.453 -18.891 1 87.06 83 ARG B O 1
ATOM 1517 N N . PHE B 1 84 ? 1.115 -25.5 -18.453 1 85.88 84 PHE B N 1
ATOM 1518 C CA . PHE B 1 84 ? -0.116 -25.906 -19.109 1 85.88 84 PHE B CA 1
ATOM 1519 C C . PHE B 1 84 ? 0.105 -26.047 -20.609 1 85.88 84 PHE B C 1
ATOM 1521 O O . PHE B 1 84 ? -0.392 -27 -21.234 1 85.88 84 PHE B O 1
ATOM 1528 N N . TYR B 1 85 ? 0.838 -25.203 -21.078 1 86.81 85 TYR B N 1
ATOM 1529 C CA . TYR B 1 85 ? 1.124 -25.234 -22.5 1 86.81 85 TYR B CA 1
ATOM 1530 C C . TYR B 1 85 ? 1.985 -26.438 -22.875 1 86.81 85 TYR B C 1
ATOM 1532 O O . TYR B 1 85 ? 1.733 -27.109 -23.875 1 86.81 85 TYR B O 1
ATOM 1540 N N . SER B 1 86 ? 2.908 -26.75 -22.094 1 87.69 86 SER B N 1
ATOM 1541 C CA . SER B 1 86 ? 3.783 -27.891 -22.328 1 87.69 86 SER B CA 1
ATOM 1542 C C . SER B 1 86 ? 3.012 -29.203 -22.234 1 87.69 86 SER B C 1
ATOM 1544 O O . SER B 1 86 ? 3.223 -30.109 -23.047 1 87.69 86 SER B O 1
ATOM 1546 N N . THR B 1 87 ? 2.088 -29.234 -21.375 1 84.56 87 THR B N 1
ATOM 1547 C CA . THR B 1 87 ? 1.271 -30.438 -21.219 1 84.56 87 THR B CA 1
ATOM 1548 C C . THR B 1 87 ? 0.317 -30.609 -22.406 1 84.56 87 THR B C 1
ATOM 1550 O O . THR B 1 87 ? 0.107 -31.719 -22.891 1 84.56 87 THR B O 1
ATOM 1553 N N . TRP B 1 88 ? -0.083 -29.406 -22.812 1 87.06 88 TRP B N 1
ATOM 1554 C CA . TRP B 1 88 ? -1.018 -29.422 -23.938 1 87.06 88 TRP B CA 1
ATOM 1555 C C . TRP B 1 88 ? -0.314 -29.828 -25.234 1 87.06 88 TRP B C 1
ATOM 1557 O O . TRP B 1 88 ? -0.849 -30.625 -26.016 1 87.06 88 TRP B O 1
ATOM 1567 N N . ILE B 1 89 ? 0.903 -29.453 -25.359 1 87.69 89 ILE B N 1
ATOM 1568 C CA . ILE B 1 89 ? 1.69 -29.766 -26.547 1 87.69 89 ILE B CA 1
ATOM 1569 C C . 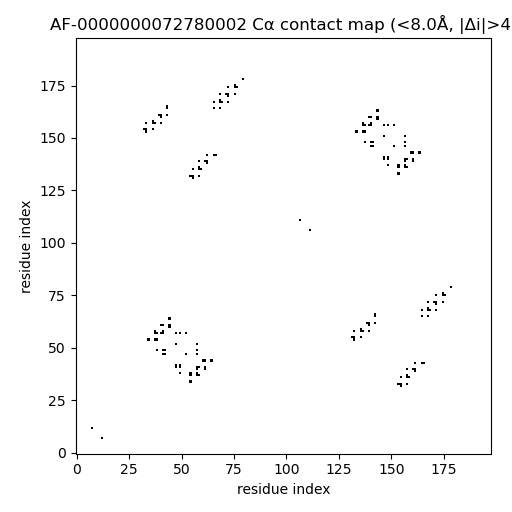ILE B 1 89 ? 2.051 -31.25 -26.547 1 87.69 89 ILE B C 1
ATOM 1571 O O . ILE B 1 89 ? 2.01 -31.922 -27.578 1 87.69 89 ILE B O 1
ATOM 1575 N N . PHE B 1 90 ? 2.354 -31.812 -25.438 1 81.62 90 PHE B N 1
ATOM 1576 C CA . PHE B 1 90 ? 2.697 -33.219 -25.312 1 81.62 90 PHE B CA 1
ATOM 1577 C C . PHE B 1 90 ? 1.486 -34.094 -25.594 1 81.62 90 PHE B C 1
ATOM 1579 O O . PHE B 1 90 ? 1.592 -35.094 -26.312 1 81.62 90 PHE B O 1
ATOM 1586 N N . GLN B 1 91 ? 0.338 -33.594 -25.25 1 80.75 91 GLN B N 1
ATOM 1587 C CA . GLN B 1 91 ? -0.885 -34.375 -25.422 1 80.75 91 GLN B CA 1
ATOM 1588 C C . GLN B 1 91 ? -1.359 -34.344 -26.859 1 80.75 91 GLN B C 1
ATOM 1590 O O . GLN B 1 91 ? -1.863 -35.344 -27.375 1 80.75 91 GLN B O 1
ATOM 1595 N N . LEU B 1 92 ? -1.131 -33.25 -27.453 1 82.25 92 LEU B N 1
ATOM 1596 C CA . LEU B 1 92 ? -1.532 -33.094 -28.844 1 82.25 92 LEU B CA 1
ATOM 1597 C C . LEU B 1 92 ? -0.554 -33.844 -29.766 1 82.25 92 LEU B C 1
ATOM 1599 O O . LEU B 1 92 ? -0.955 -34.406 -30.797 1 82.25 92 LEU B O 1
ATOM 1603 N N . GLY B 1 93 ? 0.706 -33.688 -29.531 1 76 93 GLY B N 1
ATOM 1604 C CA . GLY B 1 93 ? 1.689 -34.438 -30.297 1 76 93 GLY B CA 1
ATOM 1605 C C . GLY B 1 93 ? 1.531 -35.938 -30.156 1 76 93 GLY B C 1
ATOM 1606 O O . GLY B 1 93 ? 1.699 -36.688 -31.141 1 76 93 GLY B O 1
ATOM 1607 N N . GLU B 1 94 ? 1.189 -36.406 -29.031 1 67.38 94 GLU B N 1
ATOM 1608 C CA . GLU B 1 94 ? 0.92 -37.844 -28.859 1 67.38 94 GLU B CA 1
ATOM 1609 C C . GLU B 1 94 ? -0.282 -38.281 -29.688 1 67.38 94 GLU B C 1
ATOM 1611 O O . GLU B 1 94 ? -0.316 -39.406 -30.188 1 67.38 94 GLU B O 1
ATOM 1616 N N . SER B 1 95 ? -1.203 -37.438 -29.859 1 62.81 95 SER B N 1
ATOM 1617 C CA . SER B 1 95 ? -2.344 -37.781 -30.703 1 62.81 95 SER B CA 1
ATOM 1618 C C . SER B 1 95 ? -1.951 -37.844 -32.188 1 62.81 95 SER B C 1
ATOM 1620 O O . SER B 1 95 ? -2.512 -38.625 -32.938 1 62.81 95 SER B O 1
ATOM 1622 N N . ARG B 1 96 ? -1.021 -37.062 -32.562 1 64.94 96 ARG B N 1
ATOM 1623 C CA . ARG B 1 96 ? -0.594 -37.125 -33.938 1 64.94 96 ARG B CA 1
ATOM 1624 C C . ARG B 1 96 ? 0.234 -38.375 -34.219 1 64.94 96 ARG B C 1
ATOM 1626 O O . ARG B 1 96 ? 0.237 -38.875 -35.344 1 64.94 96 ARG B O 1
ATOM 1633 N N . GLU B 1 97 ? 1.089 -38.781 -33.344 1 55.84 97 GLU B N 1
ATOM 1634 C CA . GLU B 1 97 ? 1.829 -40 -33.625 1 55.84 97 GLU B CA 1
ATOM 1635 C C . GLU B 1 97 ? 0.899 -41.219 -33.625 1 55.84 97 GLU B C 1
ATOM 1637 O O . GLU B 1 97 ? 1.26 -42.281 -34.156 1 55.84 97 GLU B O 1
ATOM 1642 N N . ARG B 1 98 ? -0.258 -41.031 -33.125 1 54.66 98 ARG B N 1
ATOM 1643 C CA . ARG B 1 98 ? -1.181 -42.156 -33.156 1 54.66 98 ARG B CA 1
ATOM 1644 C C . ARG B 1 98 ? -2.01 -42.156 -34.438 1 54.66 98 ARG B C 1
ATOM 1646 O O . ARG B 1 98 ? -2.709 -43.125 -34.75 1 54.66 98 ARG B O 1
ATOM 1653 N N . ILE B 1 99 ? -1.959 -41.281 -35.094 1 46.81 99 ILE B N 1
ATOM 1654 C CA . ILE B 1 99 ? -2.555 -41.406 -36.438 1 46.81 99 ILE B CA 1
ATOM 1655 C C . ILE B 1 99 ? -1.492 -41.875 -37.438 1 46.81 99 ILE B C 1
ATOM 1657 O O . ILE B 1 99 ? -0.375 -41.344 -37.438 1 46.81 99 ILE B O 1
#

Solvent-accessible surface area (backbone atoms only — not comparable to full-atom values): 11019 Å² total; per-residue (Å²): 127,79,84,68,78,71,74,65,50,70,67,56,48,52,51,51,50,52,52,50,53,51,53,51,51,55,50,53,48,52,51,50,47,42,52,51,35,51,51,57,43,28,70,72,42,86,85,48,64,44,90,78,48,51,70,55,54,41,37,52,49,48,45,50,48,51,53,47,46,51,52,50,41,51,51,54,50,48,52,52,51,51,52,50,48,53,53,49,49,54,54,52,51,53,55,53,71,68,97,126,81,85,69,79,71,72,64,48,70,65,55,48,51,51,50,49,52,53,50,54,52,52,50,50,53,50,53,49,53,52,50,50,41,52,49,35,53,51,56,44,27,70,71,44,88,84,46,68,45,88,80,48,52,70,55,52,40,35,50,50,48,45,50,48,50,52,49,46,50,51,50,40,52,51,54,49,49,51,50,51,50,52,52,48,52,52,49,50,54,55,52,52,53,54,53,73,69,97

Organism: Panthera tigris altaica (NCBI:txid74533)